Protein AF-A0A970ECI0-F1 (afdb_monomer)

Mean predicted aligned error: 6.55 Å

Foldseek 3Di:
DFPFDQDDLPQPVCLVVQVQAADADVVVFFHRNVVVNLVSNDPDPDPPKRKTKGKDWDDKDDDVVQQKMWTKIWIWIQTSVRDIDIAIWIFIWHDDPNDIHTRDIQQPSPDPVNVLVVVQVVVVLVCVCVCNPPVVDHADPPKDWGTKFFPAPPPRGGDNHNVNGFKIWIWIWGADPNDIWIKIWMWGQDPVRHTDTDDIGTRD

Structure (mmCIF, N/CA/C/O backbone):
data_AF-A0A970ECI0-F1
#
_entry.id   AF-A0A970ECI0-F1
#
loop_
_atom_site.group_PDB
_atom_site.id
_atom_site.type_symbol
_atom_site.label_atom_id
_atom_site.label_alt_id
_atom_site.label_comp_id
_atom_site.label_asym_id
_atom_site.label_entity_id
_atom_site.label_seq_id
_atom_site.pdbx_PDB_ins_code
_atom_site.Cartn_x
_atom_site.Cartn_y
_atom_site.Cartn_z
_atom_site.occupancy
_atom_site.B_iso_or_equiv
_atom_site.auth_seq_id
_atom_site.auth_comp_id
_atom_site.auth_asym_id
_atom_site.auth_atom_id
_atom_site.pdbx_PDB_model_num
ATOM 1 N N . MET A 1 1 ? 20.203 -2.504 -25.792 1.00 34.28 1 MET A N 1
ATOM 2 C CA . MET A 1 1 ? 18.830 -2.609 -26.324 1.00 34.28 1 MET A CA 1
ATOM 3 C C . MET A 1 1 ? 17.906 -1.924 -25.324 1.00 34.28 1 MET A C 1
ATOM 5 O O . MET A 1 1 ? 17.811 -2.402 -24.203 1.00 34.28 1 MET A O 1
ATOM 9 N N . LEU A 1 2 ? 17.371 -0.739 -25.641 1.00 37.84 2 LEU A N 1
ATOM 10 C CA . LEU A 1 2 ? 16.376 -0.077 -24.787 1.00 37.84 2 LEU A CA 1
ATOM 11 C C . LEU A 1 2 ? 15.015 -0.698 -25.107 1.00 37.84 2 LEU A C 1
ATOM 13 O O . LEU A 1 2 ? 14.557 -0.555 -26.237 1.00 37.84 2 LEU A O 1
ATOM 17 N N . LEU A 1 3 ? 14.378 -1.364 -24.143 1.00 38.25 3 LEU A N 1
ATOM 18 C CA . LEU A 1 3 ? 12.933 -1.547 -24.225 1.00 38.25 3 LEU A CA 1
ATOM 19 C C . LEU A 1 3 ? 12.289 -0.189 -23.938 1.00 38.25 3 LEU A C 1
ATOM 21 O O . LEU A 1 3 ? 12.367 0.318 -22.820 1.00 38.25 3 LEU A O 1
ATOM 25 N N . LEU A 1 4 ? 11.723 0.417 -24.977 1.00 37.44 4 LEU A N 1
ATOM 26 C CA . LEU A 1 4 ? 10.833 1.565 -24.877 1.00 37.44 4 LEU A CA 1
ATOM 27 C C . LEU A 1 4 ? 9.415 0.997 -24.835 1.00 37.44 4 LEU A C 1
ATOM 29 O O . LEU A 1 4 ? 8.884 0.595 -25.866 1.00 37.44 4 LEU A O 1
ATOM 33 N N . TYR A 1 5 ? 8.837 0.900 -23.641 1.00 42.34 5 TYR A N 1
ATOM 34 C CA . TYR A 1 5 ? 7.404 0.667 -23.508 1.00 42.34 5 TYR A CA 1
ATOM 35 C C . TYR A 1 5 ? 6.705 2.023 -23.612 1.00 42.34 5 TYR A C 1
ATOM 37 O O . TYR A 1 5 ? 6.898 2.881 -22.753 1.00 42.34 5 TYR A O 1
ATOM 45 N N . ASP A 1 6 ? 5.921 2.222 -24.672 1.00 40.91 6 ASP A N 1
ATOM 46 C CA . ASP A 1 6 ? 4.949 3.313 -24.741 1.00 40.91 6 ASP A CA 1
ATOM 47 C C . ASP A 1 6 ? 3.673 2.822 -24.053 1.00 40.91 6 ASP A C 1
ATOM 49 O O . ASP A 1 6 ? 2.923 2.013 -24.603 1.00 40.91 6 ASP A O 1
ATOM 53 N N . TYR A 1 7 ? 3.486 3.218 -22.795 1.00 48.16 7 TYR A N 1
ATOM 54 C CA . TYR A 1 7 ? 2.299 2.868 -22.027 1.00 48.16 7 TYR A CA 1
ATOM 55 C C . TYR A 1 7 ? 1.627 4.144 -21.532 1.00 48.16 7 TYR A C 1
ATOM 57 O O . TYR A 1 7 ? 2.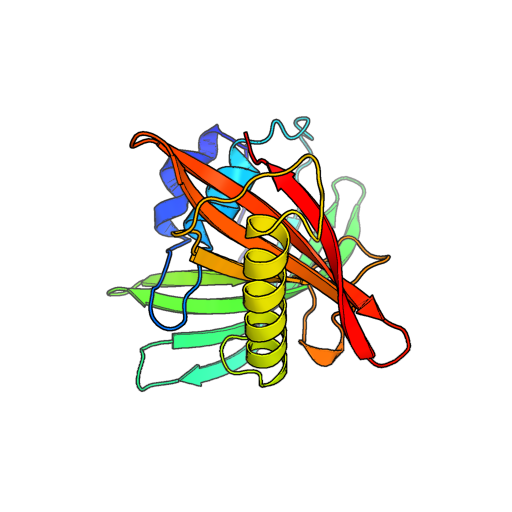139 4.847 -20.663 1.00 48.16 7 TYR A O 1
ATOM 65 N N . GLN A 1 8 ? 0.469 4.450 -22.117 1.00 50.22 8 GLN A N 1
ATOM 66 C CA . GLN A 1 8 ? -0.370 5.574 -21.717 1.00 50.22 8 GLN A CA 1
ATOM 67 C C . GLN A 1 8 ? -1.413 5.088 -20.713 1.00 50.22 8 GLN A C 1
ATOM 69 O O . GLN A 1 8 ? -2.326 4.341 -21.068 1.00 50.22 8 GLN A O 1
ATOM 74 N N . LEU A 1 9 ? -1.303 5.545 -19.468 1.00 52.00 9 LEU A N 1
ATOM 75 C CA . LEU A 1 9 ? -2.325 5.340 -18.447 1.00 52.00 9 LEU A CA 1
ATOM 76 C C . LEU A 1 9 ? -3.407 6.420 -18.570 1.00 52.00 9 LEU A C 1
ATOM 78 O O . LEU A 1 9 ? -3.214 7.560 -18.162 1.00 52.00 9 LEU A O 1
ATOM 82 N N . LYS A 1 10 ? -4.553 6.062 -19.150 1.00 57.25 10 LYS A N 1
ATOM 83 C CA . LYS A 1 10 ? -5.739 6.908 -19.353 1.00 57.25 10 LYS A CA 1
ATOM 84 C C . LYS A 1 10 ? -6.853 6.574 -18.351 1.00 57.25 10 LYS A C 1
ATOM 86 O O . LYS A 1 10 ? -7.964 6.225 -18.746 1.00 57.25 10 LYS A O 1
ATOM 91 N N . GLY A 1 11 ? -6.571 6.700 -17.051 1.00 62.72 11 GLY A N 1
ATOM 92 C CA . GLY A 1 11 ? -7.575 6.616 -15.974 1.00 62.72 11 GLY A CA 1
ATOM 93 C C . GLY A 1 11 ? -8.551 5.435 -16.110 1.00 62.72 11 GLY A C 1
ATOM 94 O O . GLY A 1 11 ? -8.142 4.319 -16.433 1.00 62.72 11 GLY A O 1
ATOM 95 N N . LYS A 1 12 ? -9.855 5.695 -15.932 1.00 67.44 12 LYS A N 1
ATOM 96 C CA . LYS A 1 12 ? -10.951 4.702 -16.015 1.00 67.44 12 LYS A CA 1
ATOM 97 C C . LYS A 1 12 ? -10.932 3.819 -17.274 1.00 67.44 12 LYS A C 1
ATOM 99 O O . LYS A 1 12 ? -11.426 2.698 -17.217 1.00 67.44 12 LYS A O 1
ATOM 104 N N . ILE A 1 13 ? -10.360 4.277 -18.393 1.00 72.62 13 ILE A N 1
ATOM 105 C CA . ILE A 1 13 ? -10.289 3.500 -19.647 1.00 72.62 13 ILE A CA 1
ATOM 106 C C . ILE A 1 13 ? -9.414 2.251 -19.475 1.00 72.62 13 ILE A C 1
ATOM 108 O O . ILE A 1 13 ? -9.687 1.220 -20.082 1.00 72.62 13 ILE A O 1
ATOM 112 N N . ASN A 1 14 ? -8.381 2.323 -18.635 1.00 73.88 14 ASN A N 1
ATOM 113 C CA . ASN A 1 14 ? -7.464 1.211 -18.388 1.00 73.88 14 ASN A CA 1
ATOM 114 C C . ASN A 1 14 ? -7.907 0.301 -17.237 1.00 73.88 14 ASN A C 1
ATOM 116 O O . ASN A 1 14 ? -7.253 -0.714 -17.008 1.00 73.88 14 ASN A O 1
ATOM 120 N N . LEU A 1 15 ? -9.006 0.629 -16.545 1.00 78.31 15 LEU A N 1
ATOM 121 C CA . LEU A 1 15 ? -9.521 -0.162 -15.426 1.00 78.31 15 LEU A CA 1
ATOM 122 C C . LEU A 1 15 ? -9.738 -1.645 -15.798 1.00 78.31 15 LEU A C 1
ATOM 124 O O . LEU A 1 15 ? -9.252 -2.489 -15.050 1.00 78.31 15 LEU A O 1
ATOM 128 N N . PRO A 1 16 ? -10.342 -1.998 -16.959 1.00 83.25 16 PRO A N 1
ATOM 129 C CA . PRO A 1 16 ? -10.527 -3.404 -17.337 1.00 83.25 16 PRO A CA 1
ATOM 130 C C . PRO A 1 16 ? -9.216 -4.165 -17.574 1.00 83.25 16 PRO A C 1
ATOM 132 O O . PRO A 1 16 ? -9.212 -5.385 -17.589 1.00 83.25 16 PRO A O 1
ATOM 135 N N . GLY A 1 17 ? -8.102 -3.460 -17.800 1.00 85.69 17 GLY A N 1
ATOM 136 C CA . GLY A 1 17 ? -6.802 -4.076 -18.049 1.00 85.69 17 GLY A CA 1
ATOM 137 C C . GLY A 1 17 ? -5.957 -4.292 -16.794 1.00 85.69 17 GLY A C 1
ATOM 138 O O . GLY A 1 17 ? -4.914 -4.934 -16.907 1.00 85.69 17 GLY A O 1
ATOM 139 N N . LEU A 1 18 ? -6.362 -3.759 -15.632 1.00 87.75 18 LEU A N 1
ATOM 140 C CA . LEU A 1 18 ? -5.548 -3.781 -14.409 1.00 87.75 18 LEU A CA 1
ATOM 141 C C . LEU A 1 18 ? -5.259 -5.196 -13.903 1.00 87.75 18 LEU A C 1
ATOM 143 O O . LEU A 1 18 ? -4.152 -5.445 -13.432 1.00 87.75 18 LEU A O 1
ATOM 147 N N . GLU A 1 19 ? -6.206 -6.122 -14.048 1.00 90.50 19 GLU A N 1
ATOM 148 C CA . GLU A 1 19 ? -6.058 -7.521 -13.613 1.00 90.50 19 GLU A CA 1
ATOM 149 C C . GLU A 1 19 ? -4.902 -8.261 -14.308 1.00 90.50 19 GLU A C 1
ATOM 151 O O . GLU A 1 19 ? -4.363 -9.220 -13.768 1.00 90.50 19 GLU A O 1
ATOM 156 N N . ASN A 1 20 ? -4.451 -7.776 -15.472 1.00 90.19 20 ASN A N 1
ATOM 157 C CA . ASN A 1 20 ? -3.300 -8.349 -16.176 1.00 90.19 20 ASN A CA 1
ATOM 158 C C . ASN A 1 20 ? -1.954 -7.991 -15.527 1.00 90.19 20 ASN A C 1
ATOM 160 O O . ASN A 1 20 ? -0.925 -8.541 -15.912 1.00 90.19 20 ASN A O 1
ATOM 164 N N . PHE A 1 21 ? -1.942 -7.033 -14.597 1.00 91.00 21 PHE A N 1
ATOM 165 C CA . PHE A 1 21 ? -0.720 -6.486 -14.004 1.00 91.00 21 PHE A CA 1
ATOM 166 C C . PHE A 1 21 ? -0.728 -6.519 -12.478 1.00 91.00 21 PHE A C 1
ATOM 168 O O . PHE A 1 21 ? 0.344 -6.583 -11.877 1.00 91.00 21 PHE A O 1
ATOM 175 N N . PHE A 1 22 ? -1.906 -6.467 -11.854 1.00 93.81 22 PHE A N 1
ATOM 176 C CA . PHE A 1 22 ? -2.070 -6.369 -10.408 1.00 93.81 22 PHE A CA 1
ATOM 177 C C . PHE A 1 22 ? -2.971 -7.480 -9.887 1.00 93.81 22 PHE A C 1
ATOM 179 O O . PHE A 1 22 ? -3.979 -7.805 -10.511 1.00 93.81 22 PHE A O 1
ATOM 186 N N . THR A 1 23 ? -2.641 -8.011 -8.713 1.00 94.31 23 THR A N 1
ATOM 187 C CA . THR A 1 23 ? -3.484 -8.980 -8.008 1.00 94.31 23 THR A CA 1
ATOM 188 C C . THR A 1 23 ? -3.483 -8.713 -6.512 1.00 94.31 23 THR A C 1
ATOM 190 O O . THR A 1 23 ? -2.501 -8.222 -5.956 1.00 94.31 23 THR A O 1
ATOM 193 N N . ASP A 1 24 ? -4.582 -9.076 -5.861 1.00 94.19 24 ASP A N 1
ATOM 194 C CA . ASP A 1 24 ? -4.663 -9.133 -4.406 1.00 94.19 24 ASP A CA 1
ATOM 195 C C . ASP A 1 24 ? -4.216 -10.527 -3.933 1.00 94.19 24 ASP A C 1
ATOM 197 O O . ASP A 1 24 ? -4.425 -11.531 -4.621 1.00 94.19 24 ASP A O 1
ATOM 201 N N . THR A 1 25 ? -3.583 -10.599 -2.766 1.00 91.19 25 THR A N 1
ATOM 202 C CA . THR A 1 25 ? -3.083 -11.837 -2.160 1.00 91.19 25 THR A CA 1
ATOM 203 C C . THR A 1 25 ? -3.441 -11.910 -0.682 1.00 91.19 25 THR A C 1
ATOM 205 O O . THR A 1 25 ? -3.544 -10.896 0.006 1.00 91.19 25 THR A O 1
ATOM 208 N N . TYR A 1 26 ? -3.592 -13.133 -0.168 1.00 84.94 26 TYR A N 1
ATOM 209 C CA . TYR A 1 26 ? -3.851 -13.382 1.256 1.00 84.94 26 TYR A CA 1
ATOM 210 C C . TYR A 1 26 ? -2.588 -13.743 2.049 1.00 84.94 26 TYR A C 1
ATOM 212 O O . TYR A 1 26 ? -2.591 -13.670 3.277 1.00 84.94 26 TYR A O 1
ATOM 220 N N . THR A 1 27 ? -1.504 -14.151 1.383 1.00 80.00 27 THR A N 1
ATOM 221 C CA . THR A 1 27 ? -0.244 -14.546 2.033 1.00 80.00 27 THR A CA 1
ATOM 222 C C . THR A 1 27 ? 0.957 -14.180 1.148 1.00 80.00 27 THR A C 1
ATOM 224 O O . THR A 1 27 ? 1.254 -14.920 0.215 1.00 80.00 27 THR A O 1
ATOM 227 N N . PRO A 1 28 ? 1.658 -13.065 1.426 1.00 80.06 28 PRO A N 1
ATOM 228 C CA . PRO A 1 28 ? 1.300 -12.040 2.409 1.00 80.06 28 PRO A CA 1
ATOM 229 C C . PRO A 1 28 ? 0.017 -11.289 2.014 1.00 80.06 28 PRO A C 1
ATOM 231 O O . PRO A 1 28 ? -0.372 -11.268 0.847 1.00 80.06 28 PRO A O 1
ATOM 234 N N . HIS A 1 29 ? -0.661 -10.700 3.000 1.00 85.69 29 HIS A N 1
ATOM 235 C CA . HIS A 1 29 ? -1.908 -9.973 2.770 1.00 85.69 29 HIS A CA 1
ATOM 236 C C . HIS A 1 29 ? -1.626 -8.614 2.111 1.00 85.69 29 HIS A C 1
ATOM 238 O O . HIS A 1 29 ? -1.004 -7.735 2.722 1.00 85.69 29 HIS A O 1
ATOM 244 N N . GLN A 1 30 ? -2.011 -8.468 0.843 1.00 91.25 30 GLN A N 1
ATOM 245 C CA . GLN A 1 30 ? -1.732 -7.284 0.028 1.00 91.25 30 GLN A CA 1
ATOM 246 C C . GLN A 1 30 ? -2.833 -7.092 -1.011 1.00 91.25 30 GLN A C 1
ATOM 248 O O . GLN A 1 30 ? -3.286 -8.068 -1.600 1.00 91.25 30 GLN A O 1
ATOM 253 N N . TRP A 1 31 ? -3.248 -5.849 -1.249 1.00 94.19 31 TRP A N 1
ATOM 254 C CA . TRP A 1 31 ? -4.353 -5.522 -2.146 1.00 94.19 31 TRP A CA 1
ATOM 255 C C . TRP A 1 31 ? -3.962 -4.521 -3.241 1.00 94.19 31 TRP A C 1
ATOM 257 O O . TRP A 1 31 ? -4.569 -3.451 -3.365 1.00 94.19 31 TRP A O 1
ATOM 267 N N . ALA A 1 32 ? -2.917 -4.820 -4.019 1.00 93.12 32 ALA A N 1
ATOM 268 C CA . ALA A 1 32 ? -2.508 -3.932 -5.107 1.00 93.12 32 ALA A CA 1
ATOM 269 C C . ALA A 1 32 ? -3.592 -3.742 -6.170 1.00 93.12 32 ALA A C 1
ATOM 271 O O . ALA A 1 32 ? -3.733 -2.627 -6.668 1.00 93.12 32 ALA A O 1
ATOM 272 N N . TYR A 1 33 ? -4.360 -4.774 -6.525 1.00 93.62 33 TYR A N 1
ATOM 273 C CA . TYR A 1 33 ? -5.433 -4.607 -7.504 1.00 93.62 33 TYR A CA 1
ATOM 274 C C . TYR A 1 33 ? -6.493 -3.643 -6.969 1.00 93.62 33 TYR A C 1
ATOM 276 O O . TYR A 1 33 ? -6.844 -2.683 -7.659 1.00 93.62 33 TYR A O 1
ATOM 284 N N . THR A 1 34 ? -6.935 -3.831 -5.723 1.00 92.31 34 THR A N 1
ATOM 285 C CA . THR A 1 34 ? -7.913 -2.926 -5.101 1.00 92.31 34 THR A CA 1
ATOM 286 C C . THR A 1 34 ? -7.374 -1.491 -4.985 1.00 92.31 34 THR A C 1
ATOM 288 O O . THR A 1 34 ? -8.078 -0.548 -5.355 1.00 92.31 34 THR A O 1
ATOM 291 N N . ASP A 1 35 ? -6.122 -1.295 -4.547 1.00 89.94 35 ASP A N 1
ATOM 292 C CA . ASP A 1 35 ? -5.502 0.040 -4.434 1.00 89.94 35 ASP A CA 1
ATOM 293 C C . ASP A 1 35 ? -5.412 0.747 -5.800 1.00 89.94 35 ASP A C 1
ATOM 295 O O . ASP A 1 35 ? -5.778 1.918 -5.946 1.00 89.94 35 ASP A O 1
ATOM 299 N N . MET A 1 36 ? -4.994 0.019 -6.839 1.00 88.88 36 MET A N 1
ATOM 300 C CA . MET A 1 36 ? -4.878 0.558 -8.196 1.00 88.88 36 MET A CA 1
ATOM 301 C C . MET A 1 36 ? -6.243 0.831 -8.833 1.00 88.88 36 MET A C 1
ATOM 303 O O . MET A 1 36 ? -6.404 1.847 -9.514 1.00 88.88 36 MET A O 1
ATOM 307 N N . ALA A 1 37 ? -7.243 -0.016 -8.585 1.00 89.94 37 ALA A N 1
ATOM 308 C CA . ALA 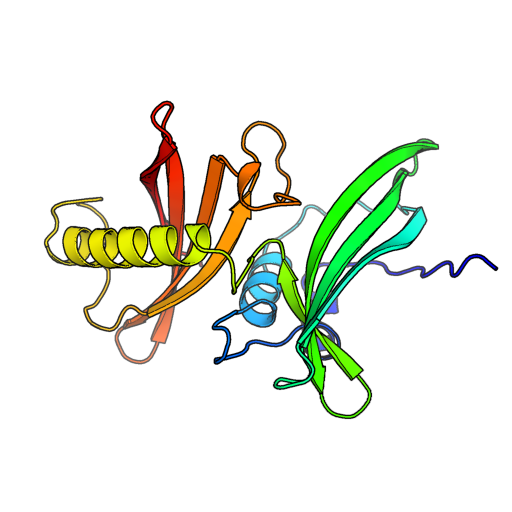A 1 37 ? -8.606 0.208 -9.054 1.00 89.94 37 ALA A CA 1
ATOM 309 C C . ALA A 1 37 ? -9.185 1.506 -8.471 1.00 89.94 37 ALA A C 1
ATOM 311 O O . ALA A 1 37 ? -9.712 2.331 -9.220 1.00 89.94 37 ALA A O 1
ATOM 312 N N . LEU A 1 38 ? -9.011 1.737 -7.165 1.00 88.25 38 LEU A N 1
ATOM 313 C CA . LEU A 1 38 ? -9.407 2.986 -6.509 1.00 88.25 38 LEU A CA 1
ATOM 314 C C . LEU A 1 38 ? -8.680 4.199 -7.096 1.00 88.25 38 LEU A C 1
ATOM 316 O O . LEU A 1 38 ? -9.298 5.234 -7.348 1.00 88.25 38 LEU A O 1
ATOM 320 N N . LEU A 1 39 ? -7.372 4.086 -7.343 1.00 84.56 39 LEU A N 1
ATOM 321 C CA . LEU A 1 39 ? -6.591 5.164 -7.949 1.00 84.56 39 LEU A CA 1
ATOM 322 C C . LEU A 1 39 ? -7.109 5.526 -9.350 1.00 84.56 39 LEU A C 1
ATOM 324 O O . LEU A 1 39 ? -7.221 6.707 -9.670 1.00 84.56 39 LEU A O 1
ATOM 328 N N . PHE A 1 40 ? -7.453 4.533 -10.170 1.00 81.56 40 PHE A N 1
ATOM 329 C CA . PHE A 1 40 ? -7.891 4.732 -11.557 1.00 81.56 40 PHE A CA 1
ATOM 330 C C . PHE A 1 40 ? -9.342 5.213 -11.668 1.00 81.56 40 PHE A C 1
ATOM 332 O O . PHE A 1 40 ? -9.729 5.769 -12.699 1.00 81.56 40 PHE A O 1
ATOM 339 N N . GLN A 1 41 ? -10.143 5.015 -10.619 1.00 83.12 41 GLN A N 1
ATOM 340 C CA . GLN A 1 41 ? -11.492 5.570 -10.507 1.00 83.12 41 GLN A CA 1
ATOM 341 C C . GLN A 1 41 ? -11.495 7.065 -10.168 1.00 83.12 41 GLN A C 1
ATOM 343 O O . GLN A 1 41 ? -12.464 7.753 -10.505 1.00 83.12 41 GLN A O 1
ATOM 348 N N . LYS A 1 42 ? -10.427 7.587 -9.550 1.00 76.81 42 LYS A N 1
ATOM 349 C CA . LYS A 1 42 ? -10.283 9.027 -9.302 1.00 76.81 42 LYS A CA 1
ATOM 350 C C . LYS A 1 42 ? -10.164 9.760 -10.640 1.00 76.81 42 LYS A C 1
ATOM 352 O O . LYS A 1 42 ? -9.403 9.354 -11.517 1.00 76.81 42 LYS A O 1
ATOM 357 N N . ASP A 1 43 ? -10.911 10.851 -10.801 1.00 63.69 43 ASP A N 1
ATOM 358 C CA . ASP A 1 43 ? -10.781 11.709 -11.979 1.00 63.69 43 ASP A CA 1
ATOM 359 C C . ASP A 1 43 ? -9.430 12.434 -11.907 1.00 63.69 43 ASP A C 1
ATOM 361 O O . ASP A 1 43 ? -9.275 13.453 -11.236 1.00 63.69 43 ASP A O 1
ATOM 365 N N . ILE A 1 44 ? -8.422 11.875 -12.575 1.00 61.97 44 ILE A N 1
ATOM 366 C CA . ILE A 1 44 ? -7.126 12.527 -12.746 1.00 61.97 44 ILE A CA 1
ATOM 367 C C . ILE A 1 44 ? -7.300 13.549 -13.879 1.00 61.97 44 ILE A C 1
ATOM 369 O O . ILE A 1 44 ? -7.663 13.143 -14.989 1.00 61.97 44 ILE A O 1
ATOM 373 N N . PRO A 1 45 ? -7.080 14.860 -13.641 1.00 57.28 45 PRO A N 1
ATOM 374 C CA . PRO A 1 45 ? -7.173 15.874 -14.684 1.00 57.28 45 PRO A CA 1
ATOM 375 C C . PRO A 1 45 ? -6.240 15.479 -15.815 1.00 57.28 45 PRO A C 1
ATOM 377 O O . PRO A 1 45 ? -5.039 15.417 -15.597 1.00 57.28 45 PRO A O 1
ATOM 380 N N . ASN A 1 46 ? -6.815 15.164 -16.973 1.00 54.66 46 ASN A N 1
ATOM 381 C CA . ASN A 1 46 ? -6.169 14.521 -18.111 1.00 54.66 46 ASN A CA 1
ATOM 382 C C . ASN A 1 46 ? -4.934 15.328 -18.567 1.00 54.66 46 ASN A C 1
ATOM 384 O O . ASN A 1 46 ? -5.094 16.278 -19.341 1.00 54.66 46 ASN A O 1
ATOM 388 N N . PRO A 1 47 ? -3.702 15.010 -18.124 1.00 54.31 47 PRO A N 1
ATOM 389 C CA . PRO A 1 47 ? -2.535 15.712 -18.605 1.00 54.31 47 PRO A CA 1
ATOM 390 C C . PRO A 1 47 ? -2.142 14.953 -19.864 1.00 54.31 47 PRO A C 1
ATOM 392 O O . PRO A 1 47 ? -1.490 13.913 -19.790 1.00 54.31 47 PRO A O 1
ATOM 395 N N . ILE A 1 48 ? -2.601 15.412 -21.030 1.00 52.53 48 ILE A N 1
ATOM 396 C CA . ILE A 1 48 ? -2.097 14.891 -22.304 1.00 52.53 48 ILE A CA 1
ATOM 397 C C . ILE A 1 48 ? -0.643 15.352 -22.420 1.00 52.53 48 ILE A C 1
ATOM 399 O O . ILE A 1 48 ? -0.344 16.375 -23.024 1.00 52.53 48 ILE A O 1
ATOM 403 N N . ASN A 1 49 ? 0.244 14.602 -21.784 1.00 58.09 49 ASN A N 1
ATOM 404 C CA . ASN A 1 49 ? 1.674 14.808 -21.746 1.00 58.09 49 ASN A CA 1
ATOM 405 C C . ASN A 1 49 ? 2.305 13.449 -22.038 1.00 58.09 49 ASN A C 1
ATOM 407 O O . ASN A 1 49 ? 2.138 12.496 -21.282 1.00 58.09 49 ASN A O 1
ATOM 411 N N . THR A 1 50 ? 2.986 13.339 -23.175 1.00 62.72 50 THR A N 1
ATOM 412 C CA . THR A 1 50 ? 3.735 12.132 -23.524 1.00 62.72 50 THR A CA 1
ATOM 413 C C . THR A 1 50 ? 5.017 12.107 -22.703 1.00 62.72 50 THR A C 1
ATOM 415 O O . THR A 1 50 ? 5.877 12.970 -22.872 1.00 62.72 50 THR A O 1
ATOM 418 N N . TYR A 1 51 ? 5.152 11.119 -21.825 1.00 68.38 51 TYR A N 1
ATOM 419 C CA . TYR A 1 51 ? 6.382 10.876 -21.077 1.00 68.38 51 TYR A CA 1
ATOM 420 C C . TYR A 1 51 ? 7.190 9.784 -21.774 1.00 68.38 51 TYR A C 1
ATOM 422 O O . TYR A 1 51 ? 6.620 8.818 -22.280 1.00 68.38 51 TYR A O 1
ATOM 430 N N . MET A 1 52 ? 8.518 9.901 -21.779 1.00 73.88 52 MET A N 1
ATOM 431 C CA . MET A 1 52 ? 9.362 8.736 -22.060 1.00 73.88 52 MET A CA 1
ATOM 432 C C . MET A 1 52 ? 9.724 8.082 -20.737 1.00 73.88 52 MET A C 1
ATOM 434 O O . MET A 1 52 ? 10.292 8.738 -19.868 1.00 73.88 52 MET A O 1
ATOM 438 N N . MET A 1 53 ? 9.425 6.796 -20.595 1.00 80.69 53 MET A N 1
ATOM 439 C CA . MET A 1 53 ? 9.745 6.035 -19.395 1.00 80.69 53 MET A CA 1
ATOM 440 C C . MET A 1 53 ? 10.765 4.948 -19.712 1.00 80.69 53 MET A C 1
ATOM 442 O O . MET A 1 53 ? 10.628 4.198 -20.681 1.00 80.69 53 MET A O 1
ATOM 446 N N . LYS A 1 54 ? 11.781 4.833 -18.862 1.00 84.69 54 LYS A N 1
ATOM 447 C CA . LYS A 1 54 ? 12.741 3.733 -18.889 1.00 84.69 54 LYS A CA 1
ATOM 448 C C . LYS A 1 54 ? 12.822 3.103 -17.510 1.00 84.69 54 LYS A C 1
ATOM 450 O O . LYS A 1 54 ? 13.209 3.757 -16.550 1.00 84.69 54 LYS A O 1
ATOM 455 N N . MET A 1 55 ? 12.516 1.813 -17.436 1.00 86.81 55 MET A N 1
ATOM 456 C CA . MET A 1 55 ? 12.576 1.042 -16.197 1.00 86.81 55 MET A CA 1
ATOM 457 C C . MET A 1 55 ? 13.819 0.151 -16.172 1.00 86.81 55 MET A C 1
ATOM 459 O O . MET A 1 55 ? 14.233 -0.388 -17.201 1.00 86.81 55 MET A O 1
ATOM 463 N N . LYS A 1 56 ? 14.436 0.009 -15.001 1.00 89.88 56 LYS A N 1
ATOM 464 C CA . LYS A 1 56 ? 15.602 -0.849 -14.761 1.00 89.88 56 LYS A CA 1
ATOM 465 C C . LYS A 1 56 ? 15.408 -1.585 -13.441 1.00 89.88 56 LYS A C 1
ATOM 467 O O . LYS A 1 56 ? 15.155 -0.945 -12.426 1.00 89.88 56 LYS A O 1
ATOM 472 N N . LEU A 1 57 ? 15.588 -2.903 -13.432 1.00 90.56 57 LEU A N 1
ATOM 473 C CA . LEU A 1 57 ? 15.688 -3.659 -12.184 1.00 90.56 57 LEU A CA 1
ATOM 474 C C . LEU A 1 57 ? 16.994 -3.274 -11.475 1.00 90.56 57 LEU A C 1
ATOM 476 O O . LEU A 1 57 ? 18.067 -3.386 -12.069 1.00 90.56 57 LEU A O 1
ATOM 480 N N . LYS A 1 58 ? 16.906 -2.793 -10.232 1.00 92.19 58 LYS A N 1
ATOM 481 C CA . LYS A 1 58 ? 18.068 -2.407 -9.419 1.00 92.19 58 LYS A CA 1
ATOM 482 C C . LYS A 1 58 ? 18.451 -3.494 -8.426 1.00 92.19 58 LYS A C 1
ATOM 484 O O . LYS A 1 58 ? 19.633 -3.795 -8.286 1.00 92.19 58 LYS A O 1
ATOM 489 N N . GLN A 1 59 ? 17.464 -4.046 -7.726 1.00 91.88 59 GLN A N 1
ATOM 490 C CA . GLN A 1 59 ? 17.647 -5.056 -6.683 1.00 91.88 59 GLN A CA 1
ATOM 491 C C . GLN A 1 59 ? 16.471 -6.028 -6.702 1.00 91.88 59 GLN A C 1
ATOM 493 O O . GLN A 1 59 ? 15.372 -5.650 -7.111 1.00 91.88 59 GLN A O 1
ATOM 498 N N . TYR A 1 60 ? 16.701 -7.261 -6.264 1.00 91.81 60 TYR A N 1
ATOM 499 C CA . TYR A 1 60 ? 15.642 -8.236 -6.049 1.00 91.81 60 TYR A CA 1
ATOM 500 C C . TYR A 1 60 ? 16.010 -9.206 -4.928 1.00 91.81 60 TYR A C 1
ATOM 502 O O . TYR A 1 60 ? 17.184 -9.528 -4.738 1.00 91.81 60 TYR A O 1
ATOM 510 N N . GLU A 1 61 ? 14.995 -9.692 -4.230 1.00 88.81 61 GLU A N 1
ATOM 511 C CA . GLU A 1 61 ? 15.071 -10.755 -3.239 1.00 88.81 61 GLU A CA 1
ATOM 512 C C . GLU A 1 61 ? 13.957 -11.757 -3.537 1.00 88.81 61 GLU A C 1
ATOM 514 O O . GLU A 1 61 ? 12.791 -11.392 -3.665 1.00 88.81 61 GLU A O 1
ATOM 519 N N . THR A 1 62 ? 14.324 -13.024 -3.709 1.00 83.19 62 THR A N 1
ATOM 520 C CA . THR A 1 62 ? 13.382 -14.085 -4.080 1.00 83.19 62 THR A CA 1
ATOM 521 C C . THR A 1 62 ? 13.013 -14.910 -2.863 1.00 83.19 62 THR A C 1
ATOM 523 O O . THR A 1 62 ? 13.873 -15.286 -2.067 1.00 83.19 62 THR A O 1
ATOM 526 N N . ASN A 1 63 ? 11.734 -15.254 -2.759 1.00 73.19 63 ASN A N 1
ATOM 527 C CA . ASN A 1 63 ? 11.250 -16.267 -1.841 1.00 73.19 63 ASN A CA 1
ATOM 528 C C . ASN A 1 63 ? 10.680 -17.432 -2.655 1.00 73.19 63 ASN A C 1
ATOM 530 O O . ASN A 1 63 ? 9.490 -17.482 -2.968 1.00 73.19 63 ASN A O 1
ATOM 534 N N . PHE A 1 64 ? 11.560 -18.376 -2.994 1.00 63.88 64 PHE A N 1
ATOM 535 C CA . PHE A 1 64 ? 11.239 -19.540 -3.826 1.00 63.88 64 PHE A CA 1
ATOM 536 C C . PHE A 1 64 ? 10.181 -20.476 -3.224 1.00 63.88 64 PHE A C 1
ATOM 538 O O . PHE A 1 64 ? 9.693 -21.355 -3.922 1.00 63.88 64 PHE A O 1
ATOM 545 N N . ASN A 1 65 ? 9.811 -20.306 -1.950 1.00 69.19 65 ASN A N 1
ATOM 546 C CA . ASN A 1 65 ? 8.767 -21.119 -1.328 1.00 69.19 65 ASN A CA 1
ATOM 547 C C . ASN A 1 65 ? 7.348 -20.661 -1.701 1.00 69.19 65 ASN A C 1
ATOM 549 O O . ASN A 1 65 ? 6.415 -21.445 -1.567 1.00 69.19 65 ASN A O 1
ATOM 553 N N . TYR A 1 66 ? 7.183 -19.410 -2.139 1.00 66.62 66 TYR A N 1
ATOM 554 C CA . TYR A 1 66 ? 5.877 -18.803 -2.423 1.00 66.62 66 TYR A CA 1
ATOM 555 C C . TYR A 1 66 ? 5.766 -18.268 -3.856 1.00 66.62 66 TYR A C 1
ATOM 557 O O . TYR A 1 66 ? 4.844 -17.510 -4.142 1.00 66.62 66 TYR A O 1
ATOM 565 N N . ASP A 1 67 ? 6.723 -18.608 -4.731 1.00 86.31 67 ASP A N 1
ATOM 566 C CA . ASP A 1 67 ? 6.863 -18.020 -6.071 1.00 86.31 67 ASP A CA 1
ATOM 567 C C . ASP A 1 67 ? 6.713 -16.486 -6.055 1.00 86.31 67 ASP A C 1
ATOM 569 O O . ASP A 1 67 ? 6.057 -15.878 -6.901 1.00 86.31 67 ASP A O 1
ATOM 573 N N . AL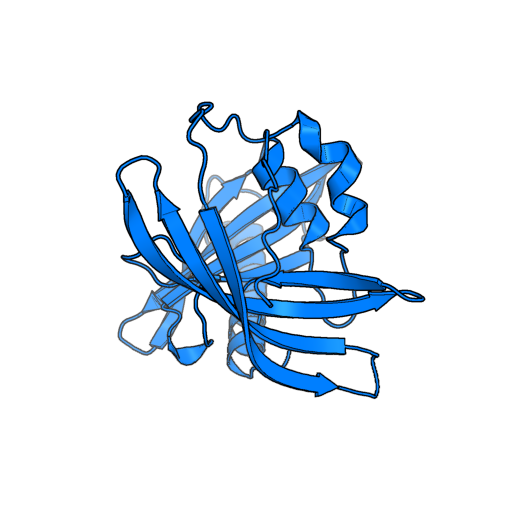A A 1 68 ? 7.332 -15.857 -5.054 1.00 89.25 68 ALA A N 1
ATOM 574 C CA . ALA A 1 68 ? 7.241 -14.429 -4.794 1.00 89.25 68 ALA A CA 1
ATOM 575 C C . ALA A 1 68 ? 8.620 -13.765 -4.865 1.00 89.25 68 ALA A C 1
ATOM 577 O O . ALA A 1 68 ? 9.651 -14.379 -4.560 1.00 89.25 68 ALA A O 1
ATOM 578 N N . VAL A 1 69 ? 8.646 -12.493 -5.254 1.00 92.19 69 VAL A N 1
ATOM 579 C CA . VAL A 1 69 ? 9.872 -11.695 -5.318 1.00 92.19 69 VAL A CA 1
ATOM 580 C C . VAL A 1 69 ? 9.600 -10.253 -4.898 1.00 92.19 69 VAL A C 1
ATOM 582 O O . VAL A 1 69 ? 8.662 -9.615 -5.374 1.00 92.19 69 VAL A O 1
ATOM 585 N N . SER A 1 70 ? 10.461 -9.734 -4.031 1.00 92.81 70 SER A N 1
ATOM 586 C CA . SER A 1 70 ? 10.525 -8.316 -3.690 1.00 92.81 70 SER A CA 1
ATOM 587 C C . SER A 1 70 ? 11.559 -7.663 -4.596 1.00 92.81 70 SER A C 1
ATOM 589 O O . SER A 1 70 ? 12.689 -8.143 -4.698 1.00 92.81 70 SER A O 1
ATOM 591 N N . VAL A 1 71 ? 11.209 -6.581 -5.285 1.00 93.62 71 VAL A N 1
ATOM 592 C CA . VAL A 1 71 ? 12.109 -5.899 -6.225 1.00 93.62 71 VAL A CA 1
ATOM 593 C C . VAL A 1 71 ? 12.192 -4.411 -5.948 1.00 93.62 71 VAL A C 1
ATOM 595 O O . VAL A 1 71 ? 11.225 -3.780 -5.536 1.00 93.62 71 VAL A O 1
ATOM 598 N N . ILE A 1 72 ? 13.346 -3.825 -6.256 1.00 93.50 72 ILE A N 1
ATOM 599 C CA . ILE A 1 72 ? 13.479 -2.381 -6.423 1.00 93.50 72 ILE A CA 1
ATOM 600 C C . ILE A 1 72 ? 13.710 -2.107 -7.899 1.00 93.50 72 ILE A C 1
ATOM 602 O O . ILE A 1 72 ? 14.705 -2.557 -8.481 1.00 93.50 72 ILE A O 1
ATOM 606 N N . ILE A 1 73 ? 12.807 -1.341 -8.498 1.00 93.12 73 ILE A N 1
ATOM 607 C CA . ILE A 1 73 ? 12.952 -0.833 -9.859 1.00 93.12 73 ILE A CA 1
ATOM 608 C C . ILE A 1 73 ? 13.317 0.647 -9.823 1.00 93.12 73 ILE A C 1
ATOM 610 O O . ILE A 1 73 ? 12.808 1.405 -9.003 1.00 93.12 73 ILE A O 1
ATOM 614 N N . GLY A 1 74 ? 14.200 1.058 -10.726 1.00 90.94 74 GLY A N 1
ATOM 615 C CA . GLY A 1 74 ? 14.439 2.459 -11.036 1.00 90.94 74 GLY A CA 1
ATOM 616 C C . GLY A 1 74 ? 13.690 2.857 -12.296 1.00 90.94 74 GLY A C 1
ATOM 617 O O . GLY A 1 74 ? 13.777 2.163 -13.311 1.00 90.94 74 GLY A O 1
ATOM 618 N N . VAL A 1 75 ? 12.992 3.978 -12.234 1.00 89.12 75 VAL A N 1
ATOM 619 C CA . VAL A 1 75 ? 12.210 4.565 -13.315 1.00 89.12 75 VAL A CA 1
ATOM 620 C C . VAL A 1 75 ? 12.806 5.922 -13.653 1.00 89.12 75 VAL A C 1
ATOM 622 O O . VAL A 1 75 ? 12.855 6.833 -12.835 1.00 89.12 75 VAL A O 1
ATOM 625 N N . GLU A 1 76 ? 13.287 6.037 -14.879 1.00 88.31 76 GLU A N 1
ATOM 626 C CA . GLU A 1 76 ? 13.800 7.265 -15.466 1.00 88.31 76 GLU A CA 1
ATOM 627 C C . GLU A 1 76 ? 12.688 7.827 -16.362 1.00 88.31 76 GLU A C 1
ATOM 629 O O . GLU A 1 76 ? 12.315 7.205 -17.362 1.00 88.31 76 GLU A O 1
ATOM 634 N N . LEU A 1 77 ? 12.116 8.958 -15.956 1.00 86.06 77 LEU A N 1
ATOM 63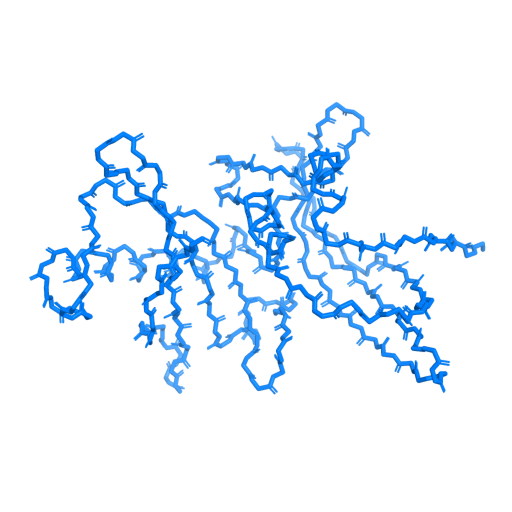5 C CA . LEU A 1 77 ? 11.026 9.648 -16.636 1.00 86.06 77 LEU A CA 1
ATOM 636 C C . LEU A 1 77 ? 11.576 10.884 -17.336 1.00 86.06 77 LEU A C 1
ATOM 638 O O . LEU A 1 77 ? 12.267 11.691 -16.724 1.00 86.06 77 LEU A O 1
ATOM 642 N N . LYS A 1 78 ? 11.230 11.059 -18.608 1.00 82.62 78 LYS A N 1
ATOM 643 C CA . LYS A 1 78 ? 11.439 12.307 -19.337 1.00 82.62 78 LYS A CA 1
ATOM 644 C C . LYS A 1 78 ? 10.100 12.983 -19.568 1.00 82.62 78 LYS A C 1
ATOM 646 O O . LYS A 1 78 ? 9.234 12.403 -20.228 1.00 82.62 78 LYS A O 1
ATOM 651 N N . THR A 1 79 ? 9.934 14.191 -19.044 1.00 79.81 79 THR A N 1
ATOM 652 C CA . THR A 1 79 ? 8.725 14.997 -19.247 1.00 79.81 79 THR A CA 1
ATOM 653 C C . THR A 1 79 ? 8.666 15.535 -20.685 1.00 79.81 79 THR A C 1
ATOM 655 O O . THR A 1 79 ? 9.704 15.601 -21.358 1.00 79.81 79 THR A O 1
ATOM 658 N N . PRO A 1 80 ? 7.489 15.973 -21.178 1.00 74.94 80 PRO A N 1
ATOM 659 C CA . PRO A 1 80 ? 7.385 16.626 -22.489 1.00 74.94 80 PRO A CA 1
ATOM 660 C C . PRO A 1 80 ? 8.311 17.840 -22.644 1.00 74.94 80 PRO A C 1
ATOM 662 O O . PRO A 1 80 ? 8.746 18.156 -23.749 1.00 74.94 80 PRO A O 1
ATOM 665 N N . ASN A 1 81 ? 8.649 18.488 -21.526 1.00 83.19 81 ASN A N 1
ATOM 666 C CA . ASN A 1 81 ? 9.493 19.681 -21.468 1.00 83.19 81 ASN A CA 1
ATOM 667 C C . ASN A 1 81 ? 10.992 19.334 -21.552 1.00 83.19 81 ASN A C 1
ATOM 669 O O . ASN A 1 81 ? 11.837 20.224 -21.602 1.00 83.19 81 ASN A O 1
ATOM 673 N N . GLY A 1 82 ? 11.332 18.041 -21.560 1.00 81.62 82 GLY A N 1
ATOM 674 C CA . GLY A 1 82 ? 12.699 17.536 -21.609 1.00 81.62 82 GLY A CA 1
ATOM 675 C C . GLY A 1 82 ? 13.368 17.360 -20.245 1.00 81.62 82 GLY A C 1
ATOM 676 O O . GLY A 1 82 ? 14.527 16.945 -20.215 1.00 81.62 82 GLY A O 1
ATOM 677 N N . GLU A 1 83 ? 12.662 17.629 -19.145 1.00 85.38 83 GLU A N 1
ATOM 678 C CA . GLU A 1 83 ? 13.163 17.402 -17.786 1.00 85.38 83 GLU A CA 1
ATOM 679 C C . GLU A 1 83 ? 13.248 15.904 -17.500 1.00 85.38 83 GLU A C 1
ATOM 681 O O . GLU A 1 83 ? 12.407 15.128 -17.954 1.00 85.38 83 GLU A O 1
ATOM 686 N N . MET A 1 84 ? 14.280 15.504 -16.760 1.00 86.56 84 MET A N 1
ATOM 687 C CA . MET A 1 84 ? 14.523 14.113 -16.392 1.00 86.56 84 MET A CA 1
ATOM 688 C C . MET A 1 84 ? 14.295 13.934 -14.894 1.00 86.56 84 MET A C 1
ATOM 690 O O . MET A 1 84 ? 14.966 14.575 -14.086 1.00 86.56 84 MET A O 1
ATOM 694 N N . GLU A 1 85 ? 13.418 13.009 -14.529 1.00 85.88 85 GLU A N 1
ATOM 695 C CA . GLU A 1 85 ? 13.193 12.573 -13.156 1.00 85.88 85 GLU A CA 1
ATOM 696 C C . GLU A 1 85 ? 13.652 11.124 -12.995 1.00 85.88 85 GLU A C 1
ATOM 698 O O . GLU A 1 85 ? 13.478 10.293 -13.885 1.00 85.88 85 GLU A O 1
ATOM 703 N N . ASN A 1 86 ? 14.266 10.814 -11.855 1.00 87.25 86 ASN A N 1
ATOM 704 C CA . ASN A 1 86 ? 14.662 9.453 -11.511 1.00 87.25 86 ASN A CA 1
ATOM 705 C C . ASN A 1 86 ? 13.978 9.068 -10.208 1.00 87.25 86 ASN A C 1
ATOM 707 O O . ASN A 1 86 ? 14.233 9.682 -9.171 1.00 87.25 86 ASN A O 1
ATOM 711 N N . LEU A 1 87 ? 13.129 8.053 -10.278 1.00 88.12 87 LEU A N 1
ATOM 712 C CA . LEU A 1 87 ? 12.320 7.562 -9.174 1.00 88.12 87 LEU A CA 1
ATOM 713 C C . LEU A 1 87 ? 12.634 6.092 -8.936 1.00 88.12 87 LEU A C 1
ATOM 715 O O . LEU A 1 87 ? 12.932 5.359 -9.874 1.00 88.12 87 LEU A O 1
ATOM 719 N N . ASP A 1 88 ? 12.545 5.660 -7.686 1.00 90.81 88 ASP A N 1
ATOM 720 C CA . ASP A 1 88 ? 12.739 4.263 -7.313 1.00 90.81 88 ASP A CA 1
ATOM 721 C C . ASP A 1 88 ? 11.478 3.739 -6.635 1.00 90.81 88 ASP A C 1
ATOM 723 O O . ASP A 1 88 ? 1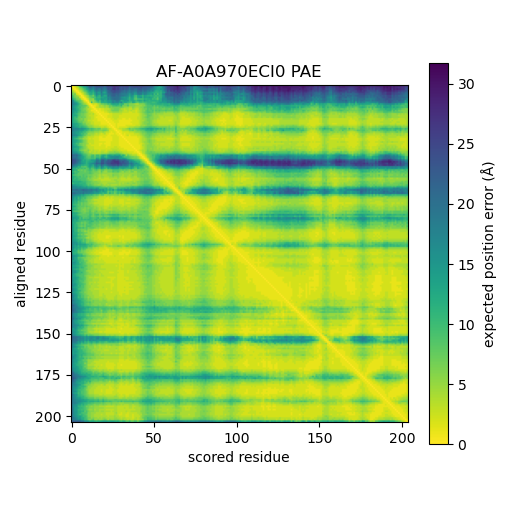0.947 4.385 -5.733 1.00 90.81 88 ASP A O 1
ATOM 727 N N . TYR A 1 89 ? 11.028 2.552 -7.033 1.00 92.00 89 TYR A N 1
ATOM 728 C CA . TYR A 1 89 ? 9.855 1.899 -6.459 1.00 92.00 89 TYR A CA 1
ATOM 729 C C . TYR A 1 89 ? 10.230 0.529 -5.917 1.00 92.00 89 TYR A C 1
ATOM 731 O O . TYR A 1 89 ? 10.872 -0.261 -6.610 1.00 92.00 89 TYR A O 1
ATOM 739 N N . ALA A 1 90 ? 9.804 0.255 -4.686 1.00 94.62 90 ALA A N 1
ATOM 740 C CA . ALA A 1 90 ? 9.807 -1.088 -4.133 1.00 94.62 90 ALA A CA 1
ATOM 741 C C . ALA A 1 90 ? 8.492 -1.770 -4.519 1.00 94.62 90 ALA A C 1
ATOM 743 O O . ALA A 1 90 ? 7.425 -1.211 -4.265 1.00 94.62 90 ALA A O 1
ATOM 744 N N . LEU A 1 91 ? 8.565 -2.943 -5.138 1.00 95.19 91 LEU A N 1
ATOM 745 C CA . LEU A 1 91 ? 7.406 -3.720 -5.566 1.00 95.19 91 LEU A CA 1
ATOM 746 C C . LEU A 1 91 ? 7.473 -5.121 -4.981 1.00 95.19 91 LEU A C 1
ATOM 748 O O . LEU A 1 91 ? 8.545 -5.716 -4.903 1.00 95.19 91 LEU A O 1
ATOM 752 N N . GLU A 1 92 ? 6.308 -5.658 -4.666 1.00 94.94 92 GLU A N 1
ATOM 753 C CA . GLU A 1 92 ? 6.123 -7.074 -4.391 1.00 94.94 92 GLU A CA 1
ATOM 754 C C . GLU A 1 92 ? 5.443 -7.717 -5.594 1.00 94.94 92 GLU A C 1
ATOM 756 O O . GLU A 1 92 ? 4.509 -7.147 -6.170 1.00 94.94 92 GLU A O 1
ATOM 761 N N . LEU A 1 93 ? 5.948 -8.876 -5.997 1.00 94.06 93 LEU A N 1
ATOM 762 C CA . LEU A 1 93 ? 5.484 -9.612 -7.161 1.00 94.06 93 LEU A CA 1
ATOM 763 C C . LEU A 1 93 ? 5.215 -11.068 -6.779 1.00 94.06 93 LEU A C 1
ATOM 765 O O . LEU A 1 93 ? 5.977 -11.663 -6.014 1.00 94.06 93 LEU A O 1
ATOM 769 N N . ILE A 1 94 ? 4.191 -11.658 -7.387 1.00 93.19 94 ILE A N 1
ATOM 770 C CA . ILE A 1 94 ? 3.914 -13.095 -7.324 1.00 93.19 94 ILE A CA 1
ATOM 771 C C . ILE A 1 94 ? 3.836 -13.673 -8.733 1.00 93.19 94 ILE A C 1
ATOM 773 O O . ILE A 1 94 ? 3.354 -13.010 -9.659 1.00 93.19 94 ILE A O 1
ATOM 777 N N . LYS A 1 95 ? 4.318 -14.901 -8.910 1.00 90.44 95 LYS A N 1
ATOM 778 C CA . LYS A 1 95 ? 4.147 -15.631 -10.160 1.00 90.44 95 LYS A CA 1
ATOM 779 C C . LYS A 1 95 ? 2.755 -16.255 -10.195 1.00 90.44 95 LYS A C 1
ATOM 781 O O . LYS A 1 95 ? 2.376 -17.002 -9.298 1.00 90.44 95 LYS A O 1
ATOM 786 N N . ASN A 1 96 ? 2.009 -15.969 -11.251 1.00 87.00 96 ASN A N 1
ATOM 787 C CA . ASN A 1 96 ? 0.756 -16.629 -11.577 1.00 87.00 96 ASN A CA 1
ATOM 788 C C . ASN A 1 96 ? 0.882 -17.225 -12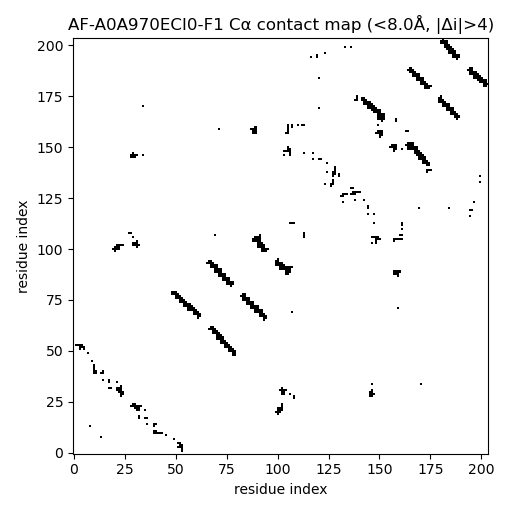.982 1.00 87.00 96 ASN A C 1
ATOM 790 O O . ASN A 1 96 ? 0.999 -16.490 -13.965 1.00 87.00 96 ASN A O 1
ATOM 794 N N . GLU A 1 97 ? 0.906 -18.555 -13.062 1.00 86.31 97 GLU A N 1
ATOM 795 C CA . GLU A 1 97 ? 1.240 -19.299 -14.281 1.00 86.31 97 GLU A CA 1
ATOM 796 C C . GLU A 1 97 ? 2.594 -18.848 -14.868 1.00 86.31 97 GLU A C 1
ATOM 798 O O . GLU A 1 97 ? 3.637 -19.060 -14.249 1.00 86.31 97 GLU A O 1
ATOM 803 N N . GLU A 1 98 ? 2.596 -18.209 -16.041 1.00 85.31 98 GLU A N 1
ATOM 804 C CA . GLU A 1 98 ? 3.794 -17.673 -16.706 1.00 85.31 98 GLU A CA 1
ATOM 805 C C . GLU A 1 98 ? 3.974 -16.156 -16.516 1.00 85.31 98 GLU A C 1
ATOM 807 O O . GLU A 1 98 ? 4.935 -15.574 -17.022 1.00 85.31 98 GLU A O 1
ATOM 812 N N . ASN A 1 99 ? 3.082 -15.502 -15.767 1.00 88.88 99 ASN A N 1
ATOM 813 C CA . ASN A 1 99 ? 3.085 -14.055 -15.566 1.00 88.88 99 ASN A CA 1
ATOM 814 C C . ASN A 1 99 ? 3.555 -13.681 -14.157 1.00 88.88 99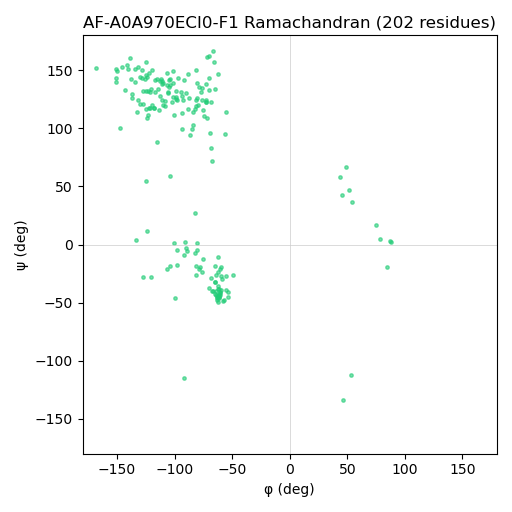 ASN A C 1
ATOM 816 O O . ASN A 1 99 ? 3.283 -14.384 -13.188 1.00 88.88 99 ASN A O 1
ATOM 820 N N . TRP A 1 100 ? 4.225 -12.537 -14.035 1.00 91.25 100 TRP A N 1
ATOM 821 C CA . TRP A 1 100 ? 4.511 -11.909 -12.744 1.00 91.25 100 TRP A CA 1
ATOM 822 C C . TRP A 1 100 ? 3.545 -10.751 -12.533 1.00 91.25 100 TRP A C 1
ATOM 824 O O . TRP A 1 100 ? 3.496 -9.835 -13.355 1.00 91.25 100 TRP A O 1
ATOM 834 N N . LEU A 1 101 ? 2.791 -10.795 -11.439 1.00 93.81 101 LEU A N 1
ATOM 835 C CA . LEU A 1 101 ? 1.785 -9.795 -11.091 1.00 93.81 101 LEU A CA 1
ATOM 836 C C . LEU A 1 101 ? 2.240 -9.008 -9.868 1.00 93.81 101 LEU A C 1
ATOM 838 O O . LEU A 1 101 ? 2.794 -9.582 -8.933 1.00 93.81 101 LEU A O 1
ATOM 842 N N . VAL A 1 102 ? 1.990 -7.700 -9.866 1.00 95.06 102 VAL A N 1
ATOM 843 C CA . VAL A 1 102 ? 2.278 -6.818 -8.732 1.00 95.06 102 VAL A CA 1
ATOM 844 C C . VAL A 1 102 ? 1.227 -7.026 -7.652 1.00 95.06 102 VAL A C 1
ATOM 846 O O . VAL A 1 102 ? 0.032 -6.863 -7.892 1.00 95.06 102 VAL A O 1
ATOM 849 N N . THR A 1 103 ? 1.690 -7.341 -6.449 1.00 94.56 103 THR A N 1
ATOM 850 C CA . THR A 1 103 ? 0.854 -7.527 -5.260 1.00 94.56 103 THR A CA 1
ATOM 851 C C . THR A 1 103 ? 0.940 -6.343 -4.307 1.00 94.56 103 THR A C 1
ATOM 853 O O . THR A 1 103 ? 0.041 -6.147 -3.495 1.00 94.56 103 THR A O 1
ATOM 856 N N . GLY A 1 104 ? 1.969 -5.494 -4.425 1.00 93.81 104 GLY A N 1
ATOM 857 C CA . GLY A 1 104 ? 2.125 -4.318 -3.573 1.00 93.81 104 GLY A CA 1
ATOM 858 C C . GLY A 1 104 ? 3.188 -3.322 -4.035 1.00 93.81 104 GLY A C 1
ATOM 859 O O . GLY A 1 104 ? 4.187 -3.704 -4.636 1.00 93.81 104 GLY A O 1
ATOM 860 N N . PHE A 1 105 ? 2.996 -2.045 -3.690 1.00 94.06 105 PHE A N 1
ATOM 861 C CA . PHE A 1 105 ? 4.021 -0.994 -3.765 1.00 94.06 105 PHE A CA 1
ATOM 862 C C . PHE A 1 105 ? 4.468 -0.619 -2.358 1.00 94.06 105 PHE A C 1
ATOM 864 O O . PHE A 1 105 ? 3.630 -0.234 -1.546 1.00 94.06 105 PHE A O 1
ATOM 871 N N . SER A 1 106 ? 5.764 -0.713 -2.064 1.00 95.38 106 SER A N 1
ATOM 872 C CA . SER A 1 106 ? 6.357 -0.281 -0.790 1.00 95.38 106 SER A CA 1
ATOM 873 C C . SER A 1 106 ? 5.646 -0.854 0.429 1.00 95.38 106 SER A C 1
ATOM 875 O O . SER A 1 106 ? 5.282 -0.136 1.357 1.00 95.38 106 SER A O 1
ATOM 877 N N . THR A 1 107 ? 5.393 -2.159 0.395 1.00 94.62 107 THR A N 1
ATOM 878 C CA . THR A 1 107 ? 4.559 -2.847 1.388 1.00 94.62 107 THR A CA 1
ATOM 879 C C . THR A 1 107 ? 5.370 -3.696 2.350 1.00 94.62 107 THR A C 1
ATOM 881 O O . THR A 1 107 ? 4.863 -4.014 3.418 1.00 94.62 107 THR A O 1
ATOM 884 N N . PHE A 1 108 ? 6.596 -4.075 1.972 1.00 93.38 108 PHE A N 1
ATOM 885 C CA . PHE A 1 108 ? 7.599 -4.723 2.823 1.00 93.38 108 PHE A CA 1
ATOM 886 C C . PHE A 1 108 ? 7.024 -5.837 3.721 1.00 93.38 108 PHE A C 1
ATOM 888 O O . PHE A 1 108 ? 7.115 -5.752 4.946 1.00 93.38 108 PHE A O 1
ATOM 895 N N . PRO A 1 109 ? 6.388 -6.872 3.142 1.00 90.44 109 PRO A N 1
ATOM 896 C CA . PRO A 1 109 ? 5.554 -7.821 3.882 1.00 90.44 109 PRO A CA 1
ATOM 897 C C . PRO A 1 109 ? 6.314 -8.632 4.941 1.00 90.44 109 PRO A C 1
ATOM 899 O O . PRO A 1 109 ? 5.709 -9.115 5.893 1.00 90.44 109 PRO A O 1
ATOM 902 N N . THR A 1 110 ? 7.630 -8.780 4.791 1.00 88.69 110 THR A N 1
ATOM 903 C CA . THR A 1 110 ? 8.501 -9.524 5.713 1.00 88.69 110 THR A CA 1
ATOM 904 C C . THR A 1 110 ? 9.224 -8.632 6.725 1.00 88.69 110 THR A C 1
ATOM 906 O O . THR A 1 110 ? 9.911 -9.150 7.605 1.00 88.69 110 THR A O 1
ATOM 909 N N . ALA A 1 111 ? 9.096 -7.305 6.626 1.00 91.81 111 ALA A N 1
ATOM 910 C CA . ALA A 1 111 ? 9.809 -6.387 7.507 1.00 91.81 111 ALA A CA 1
ATOM 911 C C . ALA A 1 111 ? 9.216 -6.389 8.930 1.00 91.81 111 ALA A C 1
ATOM 913 O O . ALA A 1 111 ? 7.995 -6.326 9.078 1.00 91.81 111 ALA A O 1
ATOM 914 N N . PRO A 1 112 ? 10.036 -6.374 9.996 1.00 93.25 112 PRO A N 1
ATOM 915 C CA . PRO A 1 112 ? 9.539 -6.250 11.369 1.00 93.25 112 PRO A CA 1
ATOM 916 C C . PRO A 1 112 ? 8.656 -5.012 11.586 1.00 93.25 112 PRO A C 1
ATOM 918 O O . PRO A 1 112 ? 7.615 -5.087 12.235 1.00 93.25 112 PRO A O 1
ATOM 921 N N . GLU A 1 113 ? 9.009 -3.881 10.975 1.00 94.38 113 GLU A N 1
ATOM 922 C CA . GLU A 1 113 ? 8.233 -2.641 11.054 1.00 94.38 113 GLU A CA 1
ATOM 923 C C . GLU A 1 113 ? 6.831 -2.773 10.424 1.00 94.38 113 GLU A C 1
ATOM 925 O O . GLU A 1 113 ? 5.906 -2.079 10.844 1.00 94.38 113 GLU A O 1
ATOM 930 N N . ARG A 1 114 ? 6.628 -3.685 9.458 1.00 94.06 114 ARG A N 1
ATOM 931 C CA . ARG A 1 114 ? 5.289 -4.018 8.931 1.00 94.06 114 ARG A CA 1
ATOM 932 C C . ARG A 1 114 ? 4.403 -4.597 10.023 1.00 94.06 114 ARG A C 1
ATOM 934 O O . ARG A 1 114 ? 3.244 -4.202 10.122 1.00 94.06 114 ARG A O 1
ATOM 941 N N . GLN A 1 115 ? 4.946 -5.503 10.832 1.00 93.56 115 GLN A N 1
ATOM 942 C CA . GLN A 1 115 ? 4.217 -6.160 11.917 1.00 93.56 115 GLN A CA 1
ATOM 943 C C . GLN A 1 115 ? 3.865 -5.163 13.026 1.00 93.56 115 GLN A C 1
ATOM 945 O O . GLN A 1 115 ? 2.745 -5.175 13.534 1.00 93.56 115 GLN A O 1
ATOM 950 N N . GLU A 1 116 ? 4.789 -4.254 13.354 1.00 95.62 116 GLU A N 1
ATOM 951 C CA . GLU A 1 116 ? 4.534 -3.154 14.293 1.00 95.62 116 GLU A CA 1
ATOM 952 C C . GLU A 1 116 ? 3.360 -2.284 13.822 1.00 95.62 116 GLU A C 1
ATOM 954 O O . GLU A 1 116 ? 2.421 -2.029 14.575 1.00 95.62 116 GLU A O 1
ATOM 959 N N . VAL A 1 117 ? 3.377 -1.876 12.552 1.00 96.56 117 VAL A N 1
ATOM 960 C CA . VAL A 1 117 ? 2.312 -1.070 11.945 1.00 96.56 117 VAL A CA 1
ATOM 961 C C . VAL A 1 117 ? 0.964 -1.791 11.967 1.00 96.56 117 VAL A C 1
ATOM 963 O O . VAL A 1 117 ? -0.051 -1.164 12.261 1.00 96.56 117 VAL A O 1
ATOM 966 N N . GLU A 1 118 ? 0.924 -3.096 11.692 1.00 95.75 118 GLU A N 1
ATOM 967 C CA . GLU A 1 118 ? -0.322 -3.873 11.761 1.00 95.75 118 GLU A CA 1
ATOM 968 C C . GLU A 1 118 ? -0.894 -3.940 13.171 1.00 95.75 118 GLU A C 1
ATOM 970 O O . GLU A 1 118 ? -2.108 -3.838 13.348 1.00 95.75 118 GLU A O 1
ATOM 975 N N . MET A 1 119 ? -0.035 -4.095 14.174 1.00 96.38 119 MET A N 1
ATOM 976 C CA . MET A 1 119 ? -0.446 -4.083 15.573 1.00 96.38 119 MET A CA 1
ATOM 977 C C . MET A 1 119 ? -1.056 -2.727 15.945 1.00 96.38 119 MET A C 1
ATOM 979 O O . MET A 1 119 ? -2.188 -2.685 16.425 1.00 96.38 119 MET A O 1
ATOM 983 N N . VAL A 1 120 ? -0.372 -1.625 15.617 1.00 97.62 120 VAL A N 1
ATOM 984 C CA . VAL A 1 120 ? -0.880 -0.260 15.846 1.00 97.62 120 VAL A CA 1
ATOM 985 C C . VAL A 1 120 ? -2.196 -0.023 15.100 1.00 97.62 120 VAL A C 1
ATOM 987 O O . VAL A 1 120 ? -3.113 0.598 15.640 1.00 97.62 120 VAL A O 1
ATOM 990 N N . ALA A 1 121 ? -2.334 -0.538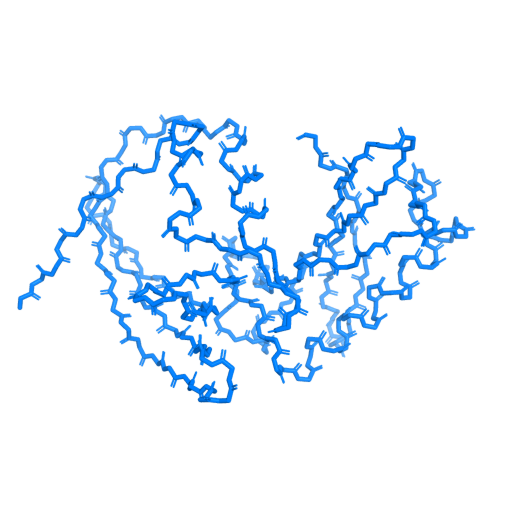 13.877 1.00 97.06 121 ALA A N 1
ATOM 991 C CA . ALA A 1 121 ? -3.569 -0.440 13.106 1.00 97.06 121 ALA A CA 1
ATOM 992 C C . ALA A 1 121 ? -4.731 -1.165 13.797 1.00 97.06 121 ALA A C 1
ATOM 994 O O . ALA A 1 121 ? -5.812 -0.597 13.927 1.00 97.06 121 ALA A O 1
ATOM 995 N N . ARG A 1 122 ? -4.509 -2.387 14.295 1.00 96.81 122 ARG A N 1
ATOM 996 C CA . ARG A 1 122 ? -5.530 -3.164 15.020 1.00 96.81 122 ARG A CA 1
ATOM 997 C C . ARG A 1 122 ? -5.939 -2.498 16.331 1.00 96.81 122 ARG A C 1
ATOM 999 O O . ARG A 1 122 ? -7.131 -2.422 16.622 1.00 96.81 122 ARG A O 1
ATOM 1006 N N . GLU A 1 123 ? -4.981 -1.973 17.089 1.00 97.06 123 GLU A N 1
ATOM 1007 C CA . GLU A 1 123 ? -5.257 -1.190 18.300 1.00 97.06 123 GLU A CA 1
ATOM 1008 C C . GLU A 1 123 ? -6.067 0.072 17.980 1.00 97.06 123 GLU A C 1
ATOM 1010 O O . GLU A 1 123 ? -7.045 0.380 18.661 1.00 97.06 123 GLU A O 1
ATOM 1015 N N . THR A 1 124 ? -5.708 0.761 16.894 1.00 97.25 124 THR A N 1
ATOM 1016 C CA . THR A 1 124 ? -6.418 1.951 16.414 1.00 97.25 124 THR A CA 1
ATOM 1017 C C . THR A 1 124 ? -7.856 1.617 16.012 1.00 97.25 124 THR A C 1
ATOM 1019 O O . THR A 1 124 ? -8.774 2.319 16.428 1.00 97.25 124 THR A O 1
ATOM 1022 N N . ILE A 1 125 ? -8.079 0.532 15.261 1.00 96.81 125 ILE A N 1
ATOM 1023 C CA . ILE A 1 125 ? -9.423 0.059 14.884 1.00 96.81 125 ILE A CA 1
ATOM 1024 C C . ILE A 1 125 ? -10.265 -0.196 16.139 1.00 96.81 125 ILE A C 1
ATOM 1026 O O . ILE A 1 125 ? -11.389 0.296 16.230 1.00 96.81 125 ILE A O 1
ATOM 1030 N N . ALA A 1 126 ? -9.710 -0.897 17.131 1.00 95.88 126 ALA A N 1
ATOM 1031 C CA . ALA A 1 126 ? -10.410 -1.182 18.380 1.00 95.88 126 ALA A CA 1
ATOM 1032 C C . ALA A 1 126 ? -10.758 0.096 19.168 1.00 95.88 126 ALA A C 1
ATOM 1034 O O . ALA A 1 126 ? -11.840 0.187 19.746 1.00 95.88 126 ALA A O 1
ATOM 1035 N N . ALA A 1 127 ? -9.871 1.094 19.185 1.00 96.19 127 ALA A N 1
ATOM 1036 C CA . ALA A 1 127 ? -10.134 2.388 19.816 1.00 96.19 127 ALA A CA 1
ATOM 1037 C C . ALA A 1 127 ? -11.236 3.179 19.081 1.00 96.19 127 ALA A C 1
ATOM 1039 O O . ALA A 1 127 ? -12.111 3.762 19.723 1.00 96.19 127 ALA A O 1
ATOM 1040 N N . ILE A 1 128 ? -11.258 3.150 17.745 1.00 95.56 128 ILE A N 1
ATOM 1041 C CA . ILE A 1 128 ? -12.317 3.780 16.934 1.00 95.56 128 ILE A CA 1
ATOM 1042 C C . ILE A 1 128 ? -13.669 3.107 17.186 1.00 95.56 128 ILE A C 1
ATOM 1044 O O . ILE A 1 128 ? -14.667 3.788 17.400 1.00 95.56 128 ILE A O 1
ATOM 1048 N N . GLN A 1 129 ? -13.707 1.774 17.240 1.00 94.12 129 GLN A N 1
ATOM 1049 C CA . GLN A 1 129 ? -14.922 1.004 17.542 1.00 94.12 129 GLN A CA 1
ATOM 1050 C C . GLN A 1 129 ? -15.520 1.343 18.919 1.00 94.12 129 GLN A C 1
ATOM 1052 O O . GLN A 1 129 ? -16.728 1.220 19.115 1.00 94.12 129 GLN A O 1
ATOM 1057 N N . LYS A 1 130 ? -14.691 1.796 19.867 1.00 94.12 130 LYS A N 1
ATOM 1058 C CA . LYS A 1 130 ? -15.115 2.278 21.192 1.00 94.12 130 LYS A CA 1
ATOM 1059 C C . LYS A 1 130 ? -15.445 3.775 21.232 1.00 94.12 130 LYS A C 1
ATOM 1061 O O . LYS A 1 130 ? -15.889 4.260 22.269 1.00 94.12 130 LYS A O 1
ATOM 1066 N N . GLY A 1 131 ? -15.218 4.509 20.142 1.00 92.81 131 GLY A N 1
ATOM 1067 C CA . GLY A 1 131 ? -15.372 5.965 20.081 1.00 92.81 131 GLY A CA 1
ATOM 1068 C C . GLY A 1 131 ? -14.256 6.750 20.782 1.00 92.81 131 GLY A C 1
ATOM 1069 O O . GLY A 1 131 ? -14.436 7.927 21.084 1.00 92.81 131 GLY A O 1
ATOM 1070 N N . GLU A 1 132 ? -13.110 6.122 21.064 1.00 95.06 132 GLU A N 1
ATOM 1071 C CA . GLU A 1 132 ? -11.964 6.749 21.746 1.00 95.06 132 GLU A CA 1
ATOM 1072 C C . GLU A 1 132 ? -11.088 7.568 20.781 1.00 95.06 132 GLU A C 1
ATOM 1074 O O . GLU A 1 132 ? -10.428 8.524 21.189 1.00 95.06 132 GLU A O 1
ATOM 1079 N N . LEU A 1 133 ? -11.092 7.209 19.493 1.00 93.88 133 LEU A N 1
ATOM 1080 C CA . LEU A 1 133 ? -10.388 7.901 18.414 1.00 93.88 133 LEU A CA 1
ATOM 1081 C C . LEU A 1 133 ? -11.348 8.203 17.265 1.00 93.88 133 LEU A C 1
ATOM 1083 O O . LEU A 1 133 ? -12.206 7.387 16.949 1.00 93.88 133 LEU A O 1
ATOM 1087 N N . PHE A 1 134 ? -11.163 9.363 16.627 1.00 93.06 134 PHE A N 1
ATOM 1088 C CA . PHE A 1 134 ? -12.001 9.855 15.526 1.00 93.06 134 PHE A CA 1
ATOM 1089 C C . PHE A 1 134 ? -13.511 9.774 15.852 1.00 93.06 134 PHE A C 1
ATOM 1091 O O . PHE A 1 134 ? -14.223 9.014 15.207 1.00 93.06 134 PHE A O 1
ATOM 1098 N N . PRO A 1 135 ? -14.021 10.556 16.825 1.00 84.00 135 PRO A N 1
ATOM 1099 C CA . PRO A 1 135 ? -15.362 10.377 17.407 1.00 84.00 135 PRO A CA 1
ATOM 1100 C C . PRO A 1 135 ? -16.534 10.476 16.411 1.00 84.00 135 PRO A C 1
ATOM 1102 O O . PRO A 1 135 ? -17.613 9.965 16.693 1.00 84.00 135 PRO A O 1
ATOM 1105 N N . ASP A 1 136 ? -16.323 11.086 15.241 1.00 87.25 136 ASP A N 1
ATOM 1106 C CA . ASP A 1 136 ? -17.318 11.179 14.161 1.00 87.25 136 ASP A CA 1
ATOM 1107 C C . ASP A 1 136 ? -17.240 10.024 13.143 1.00 87.25 136 ASP A C 1
ATOM 1109 O O . ASP A 1 136 ? -17.962 10.010 12.143 1.00 87.25 136 ASP A O 1
ATOM 1113 N N . HIS A 1 137 ? -16.347 9.061 13.360 1.00 87.06 137 HIS A N 1
ATOM 1114 C CA . HIS A 1 137 ? -16.153 7.907 12.494 1.00 87.06 137 HIS A CA 1
ATOM 1115 C C . HIS A 1 137 ? -16.597 6.631 13.197 1.00 87.06 137 HIS A C 1
ATOM 1117 O O . HIS A 1 137 ? -16.377 6.428 14.386 1.00 87.06 137 HIS A O 1
ATOM 1123 N N . PHE A 1 138 ? -17.193 5.736 12.417 1.00 87.31 138 PHE A N 1
ATOM 1124 C CA . PHE A 1 138 ? -17.560 4.401 12.860 1.00 87.31 138 PHE A CA 1
ATOM 1125 C C . PHE A 1 138 ? -16.942 3.375 11.920 1.00 87.31 138 PHE A C 1
ATOM 1127 O O . PHE A 1 138 ? -17.069 3.511 10.697 1.00 87.31 138 PHE A O 1
ATOM 1134 N N . LEU A 1 139 ? -16.310 2.366 12.516 1.00 91.81 139 LEU A N 1
ATOM 1135 C CA . LEU A 1 139 ? -15.852 1.145 11.866 1.00 91.81 139 LEU A CA 1
ATOM 1136 C C . LEU A 1 139 ? -16.614 -0.034 12.488 1.00 91.81 139 LEU A C 1
ATOM 1138 O O . LEU A 1 139 ? -16.669 -0.119 13.717 1.00 91.81 139 LEU A O 1
ATOM 1142 N N . PRO A 1 140 ? -17.204 -0.943 11.698 1.00 91.50 140 PRO A N 1
ATOM 1143 C CA . PRO A 1 140 ? -17.871 -2.116 12.249 1.00 91.50 140 PRO A CA 1
ATOM 1144 C C . PRO A 1 140 ? -16.861 -3.114 12.850 1.00 91.50 140 PRO A C 1
ATOM 1146 O O . PRO A 1 140 ? -15.667 -3.053 12.533 1.00 91.50 140 PRO A O 1
ATOM 1149 N N . PRO A 1 141 ? -17.318 -4.051 13.705 1.00 88.19 141 PRO A N 1
ATOM 1150 C CA . PRO A 1 141 ? -16.459 -5.048 14.350 1.00 88.19 141 PRO A CA 1
ATOM 1151 C C . PRO A 1 141 ? -15.594 -5.859 13.376 1.00 88.19 141 PRO A C 1
ATOM 1153 O O . PRO A 1 141 ? -14.408 -6.044 13.627 1.00 88.19 141 PRO A O 1
ATOM 1156 N N . GLU A 1 142 ? -16.162 -6.253 12.235 1.00 89.94 142 GLU A N 1
ATOM 1157 C CA . GLU A 1 142 ? -15.518 -7.094 11.212 1.00 89.94 142 GLU A CA 1
ATOM 1158 C C . GLU A 1 142 ? -14.597 -6.306 10.256 1.00 89.94 142 GLU A C 1
ATOM 1160 O O . GLU A 1 142 ? -14.427 -6.673 9.096 1.00 89.94 142 GLU A O 1
ATOM 1165 N N . THR A 1 143 ? -14.029 -5.182 10.705 1.00 94.06 143 THR A N 1
ATOM 1166 C CA . THR A 1 143 ? -13.103 -4.395 9.877 1.00 94.06 143 THR A CA 1
ATOM 1167 C C . THR A 1 143 ? -11.759 -5.114 9.751 1.00 94.06 143 THR A C 1
ATOM 1169 O O . THR A 1 143 ? -11.080 -5.361 10.750 1.00 94.06 143 THR A O 1
ATOM 1172 N N . GLU A 1 144 ? -11.342 -5.399 8.520 1.00 92.50 144 GLU A N 1
ATOM 1173 C CA . GLU A 1 144 ? -10.071 -6.048 8.199 1.00 92.50 144 GLU A CA 1
ATOM 1174 C C . GLU A 1 144 ? -9.011 -5.045 7.714 1.00 92.50 144 GLU A C 1
ATOM 1176 O O . GLU A 1 144 ? -9.310 -4.021 7.094 1.00 92.50 144 GLU A O 1
ATOM 1181 N N . VAL A 1 145 ? -7.745 -5.357 8.008 1.00 93.44 145 VAL A N 1
ATOM 1182 C CA . VAL A 1 145 ? -6.581 -4.626 7.491 1.00 93.44 145 VAL A CA 1
ATOM 1183 C C . VAL A 1 145 ? -6.189 -5.250 6.162 1.00 93.44 145 VAL A C 1
ATOM 1185 O O . VAL A 1 145 ? -5.771 -6.404 6.137 1.00 93.44 145 VAL A O 1
ATOM 1188 N N . GLY A 1 146 ? -6.285 -4.469 5.095 1.00 90.81 146 GLY A N 1
ATOM 1189 C CA . GLY A 1 146 ? -5.885 -4.858 3.755 1.00 90.81 146 GLY A CA 1
ATOM 1190 C C . GLY A 1 146 ? -4.443 -4.489 3.441 1.00 90.81 146 GLY A C 1
ATOM 1191 O O . GLY A 1 146 ? -3.480 -4.973 4.040 1.00 90.81 146 GLY A O 1
ATOM 1192 N N . GLN A 1 147 ? -4.284 -3.579 2.484 1.00 93.88 147 GLN A N 1
ATOM 1193 C CA . GLN A 1 147 ? -2.985 -3.057 2.089 1.00 93.88 147 GLN A CA 1
ATOM 1194 C C . GLN A 1 147 ? -2.422 -2.109 3.153 1.00 93.88 147 GLN A C 1
ATOM 1196 O O . GLN A 1 147 ? -3.036 -1.080 3.420 1.00 93.88 147 GLN A O 1
ATOM 1201 N N . VAL A 1 148 ? -1.209 -2.358 3.663 1.00 96.06 148 VAL A N 1
ATOM 1202 C CA . VAL A 1 148 ? -0.393 -1.254 4.204 1.00 96.06 148 VAL A CA 1
ATOM 1203 C C . VAL A 1 148 ? 0.757 -0.921 3.284 1.00 96.06 148 VAL A C 1
ATOM 1205 O O . VAL A 1 148 ? 1.399 -1.795 2.696 1.00 96.06 148 VAL A O 1
ATOM 1208 N N . GLN A 1 149 ? 0.957 0.375 3.131 1.00 95.50 149 GLN A N 1
ATOM 1209 C CA . GLN A 1 149 ? 1.821 0.965 2.137 1.00 95.50 149 GLN A CA 1
ATOM 1210 C C . GLN A 1 149 ? 2.611 2.082 2.797 1.00 95.50 149 GLN A C 1
ATOM 1212 O O . GLN A 1 149 ? 2.045 2.984 3.415 1.00 95.50 149 GLN A O 1
ATOM 1217 N N . PHE A 1 150 ? 3.927 2.007 2.669 1.00 95.94 150 PHE A N 1
ATOM 1218 C CA . PHE A 1 150 ? 4.863 2.909 3.313 1.00 95.94 150 PHE A CA 1
ATOM 1219 C C . PHE A 1 150 ? 5.240 4.057 2.380 1.00 95.94 150 PHE A C 1
ATOM 1221 O O . PHE A 1 150 ? 5.630 3.867 1.224 1.00 95.94 150 PHE A O 1
ATOM 1228 N N . TRP A 1 151 ? 5.166 5.265 2.918 1.00 94.12 151 TRP A N 1
ATOM 1229 C CA . TRP A 1 151 ? 5.391 6.521 2.222 1.00 94.12 151 TRP A CA 1
ATOM 1230 C C . TRP A 1 151 ? 6.469 7.343 2.916 1.00 94.12 151 TRP A C 1
ATOM 1232 O O . TRP A 1 151 ? 6.730 7.217 4.118 1.00 94.12 151 TRP A O 1
ATOM 1242 N N . ARG A 1 152 ? 7.079 8.231 2.137 1.00 88.62 152 ARG A N 1
ATOM 1243 C CA . ARG A 1 152 ? 7.915 9.313 2.651 1.00 88.62 152 ARG A CA 1
ATOM 1244 C C . ARG A 1 152 ? 7.054 10.570 2.664 1.00 88.62 152 ARG A C 1
ATOM 1246 O O . ARG A 1 152 ? 6.453 10.908 1.660 1.00 88.62 152 ARG A O 1
ATOM 1253 N N . SER A 1 153 ? 6.957 11.260 3.784 1.00 69.88 153 SER A N 1
ATOM 1254 C CA . SER A 1 153 ? 6.269 12.537 3.902 1.00 69.88 153 SER A CA 1
ATOM 1255 C C . SER A 1 153 ? 7.195 13.655 3.413 1.00 69.88 153 SER A C 1
ATOM 1257 O O . SER A 1 153 ? 8.422 13.538 3.459 1.00 69.88 153 SER A O 1
ATOM 1259 N N . GLY A 1 154 ? 6.613 14.729 2.877 1.00 65.12 154 GLY A N 1
ATOM 1260 C CA . GLY A 1 154 ? 7.353 15.867 2.310 1.00 65.12 154 GLY A CA 1
ATOM 1261 C C . GLY A 1 154 ? 7.800 15.688 0.854 1.00 65.12 154 GLY A C 1
ATOM 1262 O O . GLY A 1 154 ? 8.019 16.676 0.162 1.00 65.12 154 GLY A O 1
ATOM 1263 N N . ILE A 1 155 ? 7.847 14.453 0.358 1.00 63.62 155 ILE A N 1
ATOM 1264 C CA . ILE A 1 155 ? 7.894 14.127 -1.069 1.00 63.62 155 ILE A CA 1
ATOM 1265 C C . ILE A 1 155 ? 6.717 13.189 -1.305 1.00 63.62 155 ILE A C 1
ATOM 1267 O O . ILE A 1 155 ? 6.675 12.158 -0.667 1.00 63.62 155 ILE A O 1
ATOM 1271 N N . ASN A 1 156 ? 5.712 13.538 -2.109 1.00 69.56 156 ASN A N 1
ATOM 1272 C CA . ASN A 1 156 ? 4.527 12.686 -2.312 1.00 69.56 156 ASN A CA 1
ATOM 1273 C C . ASN A 1 156 ? 4.905 11.394 -3.072 1.00 69.56 156 ASN A C 1
ATOM 1275 O O . ASN A 1 156 ? 4.657 11.271 -4.269 1.00 69.56 156 ASN A O 1
ATOM 1279 N N . HIS A 1 157 ? 5.616 10.486 -2.403 1.00 82.19 157 HIS A N 1
ATOM 1280 C CA . HIS A 1 157 ? 6.345 9.386 -3.009 1.00 82.19 157 HIS A CA 1
ATOM 1281 C C . HIS A 1 157 ? 6.424 8.187 -2.062 1.00 82.19 157 HIS A C 1
ATOM 1283 O O . HIS A 1 157 ? 6.627 8.317 -0.849 1.00 82.19 157 HIS A O 1
ATOM 1289 N N . PHE A 1 158 ? 6.332 6.996 -2.647 1.00 89.81 158 PHE A N 1
ATOM 1290 C CA . PHE A 1 158 ? 6.497 5.740 -1.934 1.00 89.81 158 PHE A CA 1
ATOM 1291 C C . PHE A 1 158 ? 7.899 5.597 -1.331 1.00 89.81 158 PHE A C 1
ATOM 1293 O O . PHE A 1 158 ? 8.897 6.066 -1.894 1.00 89.81 158 PHE A O 1
ATOM 1300 N N . ALA A 1 159 ? 7.991 4.938 -0.180 1.00 90.56 159 ALA A N 1
ATOM 1301 C CA . ALA A 1 159 ? 9.275 4.634 0.433 1.00 90.56 159 ALA A CA 1
ATOM 1302 C C . ALA A 1 159 ? 9.955 3.476 -0.305 1.00 90.56 159 ALA A C 1
ATOM 1304 O O . ALA A 1 159 ? 9.331 2.464 -0.585 1.00 90.56 159 ALA A O 1
ATOM 1305 N N . THR A 1 160 ? 11.243 3.583 -0.611 1.00 89.81 160 THR A N 1
ATOM 1306 C CA . THR A 1 160 ? 11.999 2.480 -1.237 1.00 89.81 160 THR A CA 1
ATOM 1307 C C . THR A 1 160 ? 12.471 1.438 -0.230 1.00 89.81 160 THR A C 1
ATOM 1309 O O . THR A 1 160 ? 12.790 0.317 -0.606 1.00 89.81 160 THR A O 1
ATOM 1312 N N . THR A 1 161 ? 12.492 1.802 1.052 1.00 90.44 161 THR A N 1
ATOM 1313 C CA . THR A 1 161 ? 12.760 0.919 2.187 1.00 90.44 161 THR A CA 1
ATOM 1314 C C . THR A 1 161 ? 11.853 1.308 3.347 1.00 90.44 161 THR A C 1
ATOM 1316 O O . THR A 1 161 ? 11.450 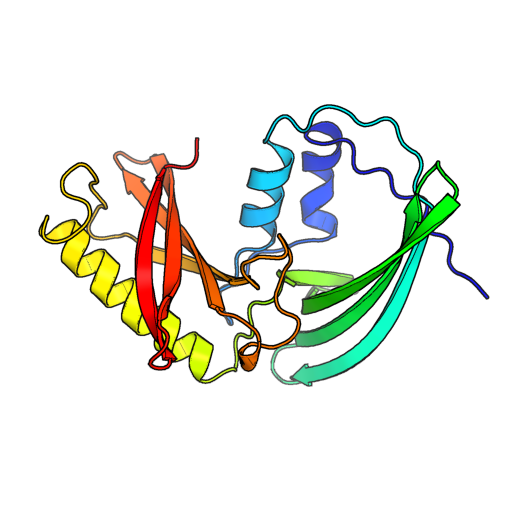2.470 3.465 1.00 90.44 161 THR A O 1
ATOM 1319 N N . VAL A 1 162 ? 11.563 0.360 4.237 1.00 90.69 162 VAL A N 1
ATOM 1320 C CA . VAL A 1 162 ? 10.684 0.607 5.387 1.00 90.69 162 VAL A CA 1
ATOM 1321 C C . VAL A 1 162 ? 11.274 1.627 6.370 1.00 90.69 162 VAL A C 1
ATOM 1323 O O . VAL A 1 162 ? 10.547 2.438 6.937 1.00 90.69 162 VAL A O 1
ATOM 1326 N N . GLN A 1 163 ? 12.603 1.675 6.512 1.00 90.81 163 GLN A N 1
ATOM 1327 C CA . GLN A 1 163 ? 13.289 2.591 7.433 1.00 90.81 163 GLN A CA 1
ATOM 1328 C C . GLN A 1 163 ? 13.170 4.056 7.010 1.00 90.81 163 GLN A C 1
ATOM 1330 O O . GLN A 1 163 ? 13.180 4.948 7.856 1.00 90.81 163 GLN A O 1
ATOM 1335 N N . ASN A 1 164 ? 13.049 4.305 5.705 1.00 89.81 164 ASN A N 1
ATOM 1336 C CA . ASN A 1 164 ? 12.912 5.652 5.160 1.00 89.81 164 ASN A CA 1
ATOM 1337 C C . ASN A 1 164 ? 11.474 6.173 5.226 1.00 89.81 164 ASN A C 1
ATOM 1339 O O . ASN A 1 164 ? 11.241 7.338 4.897 1.00 89.81 164 ASN A O 1
ATOM 1343 N N . ALA A 1 165 ? 10.520 5.326 5.610 1.00 93.31 165 ALA A N 1
ATOM 1344 C CA . ALA A 1 165 ? 9.128 5.699 5.725 1.00 93.31 165 ALA A CA 1
ATOM 1345 C C . ALA A 1 165 ? 8.846 6.423 7.043 1.00 93.31 165 ALA A C 1
ATOM 1347 O O . ALA A 1 165 ? 9.303 6.034 8.120 1.00 93.31 165 ALA A O 1
ATOM 1348 N N . ASN A 1 166 ? 8.035 7.463 6.951 1.00 94.12 166 ASN A N 1
ATOM 1349 C CA . ASN A 1 166 ? 7.525 8.227 8.088 1.00 94.12 166 ASN A CA 1
ATOM 1350 C C . ASN A 1 166 ? 6.014 8.486 7.977 1.00 94.12 166 ASN A C 1
ATOM 1352 O O . ASN A 1 166 ? 5.445 9.146 8.843 1.00 94.12 166 ASN A O 1
ATOM 1356 N N . LEU A 1 167 ? 5.367 7.936 6.947 1.00 95.56 167 LEU A N 1
ATOM 1357 C CA . LEU A 1 167 ? 3.921 7.884 6.797 1.00 95.56 167 LEU A CA 1
ATOM 1358 C C . LEU A 1 167 ? 3.526 6.496 6.282 1.00 95.56 167 LEU A C 1
ATOM 1360 O O . LEU A 1 167 ? 4.237 5.901 5.471 1.00 95.56 167 LEU A O 1
ATOM 1364 N N . VAL A 1 168 ? 2.405 5.971 6.754 1.00 96.00 168 VAL A N 1
ATOM 1365 C CA . VAL A 1 168 ? 1.810 4.724 6.277 1.00 96.00 168 VAL A CA 1
ATOM 1366 C C . VAL A 1 168 ? 0.361 4.985 5.920 1.00 96.00 168 VAL A C 1
ATOM 1368 O O . VAL A 1 168 ? -0.391 5.550 6.711 1.00 96.00 168 VAL A O 1
ATOM 1371 N N . LYS A 1 169 ? -0.023 4.515 4.738 1.00 95.31 169 LYS A N 1
ATOM 1372 C CA . LYS A 1 169 ? -1.407 4.422 4.289 1.00 95.31 169 LYS A CA 1
ATOM 1373 C C . LYS A 1 169 ? -1.885 2.991 4.494 1.00 95.31 169 LYS A C 1
ATOM 1375 O O . LYS A 1 169 ? -1.247 2.061 3.996 1.00 95.31 169 LYS A O 1
ATOM 1380 N N . ILE A 1 170 ? -2.986 2.823 5.211 1.00 96.44 170 ILE A N 1
ATOM 1381 C CA . ILE A 1 170 ? -3.602 1.530 5.498 1.00 96.44 170 ILE A CA 1
ATOM 1382 C C . ILE A 1 170 ? -4.993 1.512 4.886 1.00 96.44 170 ILE A C 1
ATOM 1384 O O . ILE A 1 170 ? -5.855 2.290 5.284 1.00 96.44 170 ILE A O 1
ATOM 1388 N N . LEU A 1 171 ? -5.216 0.614 3.936 1.00 95.75 171 LEU A N 1
ATOM 1389 C CA . LEU A 1 171 ? -6.541 0.334 3.413 1.00 95.75 171 LEU A CA 1
ATOM 1390 C C . LEU A 1 171 ? -7.250 -0.629 4.366 1.00 95.75 171 LEU A C 1
ATOM 1392 O O . LEU A 1 171 ? -6.738 -1.701 4.686 1.00 95.75 171 LEU A O 1
ATOM 1396 N N . LEU A 1 172 ? -8.423 -0.221 4.822 1.00 95.56 172 LEU A N 1
ATOM 1397 C CA . LEU A 1 172 ? -9.325 -0.991 5.659 1.00 95.56 172 LEU A CA 1
ATOM 1398 C C . LEU A 1 172 ? -10.548 -1.366 4.832 1.00 95.56 172 LEU A C 1
ATOM 1400 O O . LEU A 1 172 ? -11.071 -0.526 4.094 1.00 95.56 172 LEU A O 1
ATOM 1404 N N . GLN A 1 173 ? -11.025 -2.595 4.988 1.00 93.44 173 GLN A N 1
ATOM 1405 C CA . GLN A 1 173 ? -12.306 -3.019 4.435 1.00 93.44 173 GLN A CA 1
ATOM 1406 C C . GLN A 1 173 ? -13.241 -3.399 5.563 1.00 93.44 173 GLN A C 1
ATOM 1408 O O . GLN A 1 173 ? -12.856 -4.001 6.560 1.00 93.44 173 GLN A O 1
ATOM 1413 N N . SER A 1 174 ? -14.495 -3.044 5.372 1.00 92.38 174 SER A N 1
ATOM 1414 C CA . SER A 1 174 ? -15.586 -3.397 6.256 1.00 92.38 174 SER A CA 1
ATOM 1415 C C . SER A 1 174 ? -16.800 -3.781 5.429 1.00 92.38 174 SER A C 1
ATOM 1417 O O . SER A 1 174 ? -16.893 -3.430 4.252 1.00 92.38 174 SER A O 1
ATOM 1419 N N . GLU A 1 175 ? -17.731 -4.504 6.036 1.00 88.69 175 GLU A N 1
ATOM 1420 C CA . GLU A 1 175 ? -19.011 -4.823 5.419 1.00 88.69 175 GLU A CA 1
ATOM 1421 C C . GLU A 1 175 ? -20.144 -4.258 6.274 1.00 88.69 175 GLU A C 1
ATOM 1423 O O . GLU A 1 175 ? -20.304 -4.619 7.441 1.00 88.69 175 GLU A O 1
ATOM 1428 N N . THR A 1 176 ? -20.939 -3.369 5.679 1.00 82.31 176 THR A N 1
ATOM 1429 C CA . THR A 1 176 ? -22.105 -2.753 6.315 1.00 82.31 176 THR A CA 1
ATOM 1430 C C . THR A 1 176 ? -23.326 -3.055 5.451 1.00 82.31 176 THR A C 1
ATOM 1432 O O . THR A 1 176 ? -23.391 -2.657 4.291 1.00 82.31 176 THR A O 1
ATOM 1435 N N . ASN A 1 177 ? -24.314 -3.778 5.991 1.00 81.38 177 ASN A N 1
ATOM 1436 C CA . ASN A 1 177 ? -25.546 -4.153 5.274 1.00 81.38 177 ASN A CA 1
ATOM 1437 C C . ASN A 1 177 ? -25.309 -4.884 3.931 1.00 81.38 177 ASN A C 1
ATOM 1439 O O . ASN A 1 177 ? -26.040 -4.663 2.965 1.00 81.38 177 ASN A O 1
ATOM 1443 N N . GLY A 1 178 ? -24.282 -5.737 3.854 1.00 80.62 178 GLY A N 1
ATOM 1444 C CA . GLY A 1 178 ? -23.934 -6.466 2.628 1.00 80.62 178 GLY A CA 1
ATOM 1445 C C . GLY A 1 178 ? -23.176 -5.636 1.587 1.00 80.62 178 GLY A C 1
ATOM 1446 O O . GLY A 1 178 ? -22.935 -6.115 0.479 1.00 80.62 178 GLY A O 1
ATOM 1447 N N . GLN A 1 179 ? -22.823 -4.386 1.903 1.00 84.00 179 GLN A N 1
ATOM 1448 C CA . GLN A 1 179 ? -22.005 -3.531 1.049 1.00 84.00 179 GLN A CA 1
ATOM 1449 C C . GLN A 1 179 ? -20.593 -3.422 1.614 1.00 84.00 179 GLN A C 1
ATOM 1451 O O . GLN A 1 179 ? -20.404 -3.135 2.797 1.00 84.00 179 GLN A O 1
ATOM 1456 N N . LYS A 1 180 ? -19.600 -3.639 0.747 1.00 88.00 180 LYS A N 1
ATOM 1457 C CA . LYS A 1 180 ? -18.196 -3.414 1.081 1.00 88.00 180 LYS A CA 1
ATOM 1458 C C . LYS A 1 180 ? -17.924 -1.916 1.154 1.00 88.00 180 LYS A C 1
ATOM 1460 O O . LYS A 1 180 ? -18.124 -1.199 0.176 1.00 88.00 180 LYS A O 1
ATOM 1465 N N . GLU A 1 181 ? -17.434 -1.471 2.298 1.00 92.12 181 GLU A N 1
ATOM 1466 C CA . GLU A 1 181 ? -17.009 -0.100 2.554 1.00 92.12 181 GLU A CA 1
ATOM 1467 C C . GLU A 1 181 ? -15.495 -0.083 2.762 1.00 92.12 181 GLU A C 1
ATOM 1469 O O . GLU A 1 181 ? -14.960 -0.832 3.586 1.00 92.12 181 GLU A O 1
ATOM 1474 N N . LEU A 1 182 ? -14.807 0.783 2.018 1.00 93.44 182 LEU A N 1
ATOM 1475 C CA . LEU A 1 182 ? -13.363 0.963 2.119 1.00 93.44 182 LEU A CA 1
ATOM 1476 C C . LEU A 1 182 ? -13.045 2.256 2.866 1.00 93.44 182 LEU A C 1
ATOM 1478 O O . LEU A 1 182 ? -13.654 3.304 2.638 1.00 93.44 182 LEU A O 1
ATOM 1482 N N . SER A 1 183 ? -12.070 2.184 3.762 1.00 95.12 183 SER A N 1
ATOM 1483 C CA . SER A 1 183 ? -11.552 3.336 4.496 1.00 95.12 183 SER A CA 1
ATOM 1484 C C . SER A 1 183 ? -10.032 3.357 4.448 1.00 95.12 183 SER A C 1
ATOM 1486 O O . SER A 1 183 ? -9.383 2.327 4.332 1.00 95.12 183 SER A O 1
ATOM 1488 N N . GLU A 1 184 ? -9.453 4.540 4.549 1.00 95.44 184 GLU A N 1
ATOM 1489 C CA . GLU A 1 184 ? -8.018 4.770 4.573 1.00 95.44 184 GLU A CA 1
ATOM 1490 C C . GLU A 1 184 ? -7.626 5.301 5.949 1.00 95.44 184 GLU A C 1
ATOM 1492 O O . GLU A 1 184 ? -8.049 6.387 6.343 1.00 95.44 184 GLU A O 1
ATOM 1497 N N . LEU A 1 185 ? -6.822 4.535 6.679 1.00 97.25 185 LEU A N 1
ATOM 1498 C CA . LEU A 1 185 ? -6.200 4.946 7.930 1.00 97.25 185 LEU A CA 1
ATOM 1499 C C . LEU A 1 185 ? -4.769 5.412 7.642 1.00 97.25 185 LEU A C 1
ATOM 1501 O O . LEU A 1 185 ? -3.964 4.666 7.083 1.00 97.25 185 LEU A O 1
ATOM 1505 N N . ILE A 1 186 ? -4.446 6.638 8.043 1.00 96.69 186 ILE A N 1
ATOM 1506 C CA . ILE A 1 186 ? -3.101 7.200 7.929 1.00 96.69 186 ILE A CA 1
ATOM 1507 C C . ILE A 1 186 ? -2.416 7.140 9.286 1.00 96.69 186 ILE A C 1
ATOM 1509 O O . ILE A 1 186 ? -2.948 7.639 10.283 1.00 96.69 186 ILE A O 1
ATOM 1513 N N . LEU A 1 187 ? -1.222 6.548 9.308 1.00 97.12 187 LEU A N 1
ATOM 1514 C CA . LEU A 1 187 ? -0.317 6.592 10.448 1.00 97.12 187 LEU A CA 1
ATOM 1515 C C . LEU A 1 187 ? 0.912 7.434 10.104 1.00 97.12 187 LEU A C 1
ATOM 1517 O O . LEU A 1 187 ? 1.492 7.282 9.031 1.00 97.12 187 LEU A O 1
ATOM 1521 N N . GLU A 1 188 ? 1.368 8.261 11.035 1.00 95.88 188 GLU A N 1
ATOM 1522 C CA . GLU A 1 188 ? 2.627 8.999 10.917 1.00 95.88 188 GLU A CA 1
ATOM 1523 C C . GLU A 1 188 ? 3.623 8.555 11.980 1.00 95.88 188 GLU A C 1
ATOM 1525 O O . GLU A 1 188 ? 3.264 8.270 13.127 1.00 95.88 188 GLU A O 1
ATOM 1530 N N . LYS A 1 189 ? 4.897 8.504 11.591 1.00 94.88 189 LYS A N 1
ATOM 1531 C CA . LYS A 1 189 ? 5.990 8.179 12.499 1.00 94.88 189 LYS A CA 1
ATOM 1532 C C . LYS A 1 189 ? 6.373 9.427 13.279 1.00 94.88 189 LYS A C 1
ATOM 1534 O O . LYS A 1 189 ? 6.796 10.431 12.708 1.00 94.88 189 LYS A O 1
ATOM 1539 N N . SER A 1 190 ? 6.242 9.359 14.596 1.00 92.00 190 SER A N 1
ATOM 1540 C CA . SER A 1 190 ? 6.664 10.427 15.494 1.00 92.00 190 SER A CA 1
ATOM 1541 C C . SER A 1 190 ? 8.185 10.606 15.486 1.00 92.00 190 SER A C 1
ATOM 1543 O O . SER A 1 190 ? 8.940 9.735 15.049 1.00 92.00 190 SER A O 1
ATOM 1545 N N . VAL A 1 191 ? 8.653 11.721 16.052 1.00 87.62 191 VAL A N 1
ATOM 1546 C CA . VAL A 1 191 ? 10.091 11.993 16.238 1.00 87.62 191 VAL A CA 1
ATOM 1547 C C . VAL A 1 191 ? 10.766 10.909 17.090 1.00 87.62 191 VAL A C 1
ATOM 1549 O O . VAL A 1 191 ? 11.941 10.614 16.897 1.00 87.62 191 VAL A O 1
ATOM 1552 N N . GLN A 1 192 ? 10.023 10.281 18.007 1.00 89.06 192 GLN A N 1
ATOM 1553 C CA . GLN A 1 192 ? 10.497 9.171 18.836 1.00 89.06 192 GLN A CA 1
ATOM 1554 C C . GLN A 1 192 ? 10.473 7.815 18.108 1.00 89.06 192 GLN A C 1
ATOM 1556 O O . GLN A 1 192 ? 10.818 6.801 18.705 1.00 89.06 192 GLN A O 1
ATOM 1561 N N . GLY A 1 193 ? 10.063 7.780 16.838 1.00 89.25 193 GLY A N 1
ATOM 1562 C CA . GLY A 1 193 ? 10.046 6.575 16.015 1.00 89.25 193 GLY A CA 1
ATOM 1563 C C . GLY A 1 193 ? 8.780 5.725 16.130 1.00 89.25 193 GLY A C 1
ATOM 1564 O O . GLY A 1 193 ? 8.719 4.693 15.476 1.00 89.25 193 GLY A O 1
ATOM 1565 N N . THR A 1 194 ? 7.778 6.150 16.904 1.00 93.81 194 THR A N 1
ATOM 1566 C CA . THR A 1 194 ? 6.516 5.409 17.090 1.00 93.81 194 THR A CA 1
ATOM 1567 C C . THR A 1 194 ? 5.442 5.838 16.097 1.00 93.81 194 THR A C 1
ATOM 1569 O O . THR A 1 194 ? 5.301 7.032 15.823 1.00 93.81 194 THR A O 1
ATOM 1572 N N . TRP A 1 195 ? 4.655 4.889 15.592 1.00 96.44 195 TRP A N 1
ATOM 1573 C CA . TRP A 1 195 ? 3.533 5.158 14.689 1.00 96.44 195 TRP A CA 1
ATOM 1574 C C . TRP A 1 195 ? 2.300 5.656 15.444 1.00 96.44 195 TRP A C 1
ATOM 1576 O O . TRP A 1 195 ? 1.943 5.114 16.490 1.00 96.44 195 TRP A O 1
ATOM 1586 N N . LYS A 1 196 ? 1.642 6.691 14.917 1.00 96.69 196 LYS A N 1
ATOM 1587 C CA . LYS A 1 196 ? 0.420 7.261 15.498 1.00 96.69 196 LYS A CA 1
ATOM 1588 C C . LYS A 1 196 ? -0.632 7.515 14.426 1.00 96.69 196 LYS A C 1
ATOM 1590 O O . LYS A 1 196 ? -0.267 8.013 13.363 1.00 96.69 196 LYS A O 1
ATOM 1595 N N . PRO A 1 197 ? -1.918 7.242 14.695 1.00 96.88 197 PRO A N 1
ATOM 1596 C CA . PRO A 1 197 ? -2.980 7.554 13.753 1.00 96.88 197 PRO A CA 1
ATOM 1597 C C . PRO A 1 197 ? -3.187 9.063 13.643 1.00 96.88 197 PRO A C 1
ATOM 1599 O O . PRO A 1 197 ? -3.273 9.759 14.657 1.00 96.88 197 PRO A O 1
ATOM 1602 N N . THR A 1 198 ? -3.272 9.566 12.414 1.00 95.75 198 THR A N 1
ATOM 1603 C CA . THR A 1 198 ? -3.457 10.999 12.131 1.00 95.75 198 THR A CA 1
ATOM 1604 C C . THR A 1 198 ? -4.724 11.291 11.341 1.00 95.75 198 THR A C 1
ATOM 1606 O O . THR A 1 198 ? -5.303 12.361 11.516 1.00 95.75 198 THR A O 1
ATOM 1609 N N . ALA A 1 199 ? -5.201 10.347 10.526 1.00 95.31 199 ALA A N 1
ATOM 1610 C CA . ALA A 1 199 ? -6.445 10.502 9.781 1.00 95.31 199 ALA A CA 1
ATOM 1611 C C . ALA A 1 199 ? -7.139 9.162 9.527 1.00 95.31 199 ALA A C 1
ATOM 1613 O O . ALA A 1 199 ? -6.484 8.133 9.379 1.00 95.31 199 ALA A O 1
ATOM 1614 N N . LEU A 1 200 ? -8.465 9.211 9.415 1.00 96.56 200 LEU A N 1
ATOM 1615 C CA . LEU A 1 200 ? -9.301 8.138 8.894 1.00 96.56 200 LEU A CA 1
ATOM 1616 C C . LEU A 1 200 ? -10.229 8.741 7.836 1.00 96.56 200 LEU A C 1
ATOM 1618 O O . LEU A 1 200 ? -11.002 9.642 8.146 1.00 96.56 200 LEU A O 1
ATOM 1622 N N . ASN A 1 201 ? -10.159 8.249 6.603 1.00 94.38 201 ASN A N 1
ATOM 1623 C CA . ASN A 1 201 ? -10.934 8.761 5.475 1.00 94.38 201 ASN A CA 1
ATOM 1624 C C . ASN A 1 201 ? -11.807 7.649 4.892 1.00 94.38 201 ASN A C 1
ATOM 1626 O O . ASN A 1 201 ? -11.304 6.577 4.576 1.00 94.38 201 ASN A O 1
ATOM 1630 N N . ARG A 1 202 ? -13.100 7.896 4.672 1.00 91.38 202 ARG A N 1
ATOM 1631 C CA . ARG A 1 202 ? -13.932 6.969 3.886 1.00 91.38 202 ARG A CA 1
ATOM 1632 C C . ARG A 1 202 ? -13.644 7.140 2.400 1.00 91.38 202 ARG A C 1
ATOM 1634 O O . ARG A 1 202 ? -13.656 8.266 1.897 1.00 91.38 202 ARG A O 1
ATOM 1641 N N . LEU A 1 203 ? -13.419 6.033 1.705 1.00 88.12 203 LEU A N 1
ATOM 1642 C CA . LEU A 1 203 ? -13.211 6.015 0.263 1.00 88.12 203 LEU A CA 1
ATOM 1643 C C . LEU A 1 203 ? -14.574 5.833 -0.418 1.00 88.12 203 LEU A C 1
ATOM 1645 O O . LEU A 1 203 ? -15.373 4.998 0.003 1.00 88.12 203 LEU A O 1
ATOM 1649 N N . LYS A 1 204 ? -14.863 6.684 -1.405 1.00 68.88 204 LYS A N 1
ATOM 1650 C CA . LYS A 1 204 ? -16.122 6.705 -2.163 1.00 68.88 204 LYS A CA 1
ATOM 1651 C C . LYS A 1 204 ? -15.917 6.162 -3.563 1.00 68.88 204 LYS A C 1
ATOM 1653 O O . LYS A 1 204 ? -14.832 6.452 -4.117 1.00 68.88 204 LYS A O 1
#

pLDDT: mean 85.66, std 13.53, range [34.28, 97.62]

Solvent-accessible surface area (backbone atoms only — not comparable to full-atom values): 11563 Å² total; per-residue (Å²): 136,84,77,74,66,90,77,84,87,60,45,62,78,45,52,88,56,43,72,80,46,25,36,63,43,80,82,67,61,24,32,28,32,61,54,49,50,55,58,27,66,45,88,67,82,81,71,94,63,69,64,51,50,40,77,43,85,74,47,76,50,77,41,84,90,69,51,30,35,41,33,33,36,36,36,41,36,30,45,75,86,67,49,78,46,80,46,60,45,22,37,32,32,36,59,54,93,94,42,74,27,34,26,31,61,22,39,56,84,85,41,69,68,44,56,53,50,51,51,54,50,54,54,49,50,56,34,22,58,70,50,77,39,64,71,92,49,84,56,63,93,77,53,42,82,45,30,52,30,32,21,27,71,100,46,103,42,66,14,66,46,79,85,66,33,40,29,34,48,30,37,32,41,31,69,58,97,89,38,82,45,43,32,39,40,32,31,36,45,43,97,88,68,50,75,40,82,77,47,76,42,80,60,130

Nearest PDB structures (foldseek):
  5wip-assembly1_D  TM=5.256E-01  e=3.662E-02  Escherichia coli
  6ihj-assembly1_B  TM=5.216E-01  e=3.285E-02  Drosophila melanogaster
  5wip-assembly2_C  TM=5.282E-01  e=9.740E-02  Escherichia coli
  4j9a-assembly4_D  TM=6.702E-01  e=5.250E-01  Pseudomonas aeruginosa PAO1
  3en1-assembly1_B  TM=6.013E-01  e=3.399E-01  Pseudomonas putida

Secondary structure (DSSP, 8-state):
----------GGGGGGGGGGTB-EEETTEEEHHHHHHHHHHS---------EEEEEEEEEEEETTTTEEEEEEEEEEE-TTS-EEEEEEEEEEEEETTEEEEEEES--TT-HHHHHHHHHHHHHHHHHHTTSSSTT----TTPEEEEEEEEETTTTEE-SSGGG--EEEEEEEEEETTEEEEEEEEEEE-TTS-EEEEEEEEE-

Radius of gyration: 17.99 Å; Cα contacts (8 Å, |Δi|>4): 401; chains: 1; bounding box: 44×41×48 Å

Sequence (204 aa):
MLLLYDYQLKGKINLPGLENFFTDTYTPHQWAYTDMALLFQKDIPNPINTYMMKMKLKQYETNFNYDAVSVIIGVELKTPNGEMENLDYALELIKNEENWLVTGFSTFPTAPERQEVEMVARETIAAIQKGELFPDHFLPPETEVGQVQFWRSGINHFATTVQNANLVKILLQSETNGQKELSELILEKSVQGTWKPTALNRLK